Protein AF-A0A1G2YLQ8-F1 (afdb_monomer_lite)

Sequence (285 aa):
MNKITSHEAFKNFVARLTHLISKNPHLIKTTLSNIFTMRLIGNKTHGDLAEIGISEFINQFMYDFKSKHVGKDLYRAKEYEEDITIIDEINKVGFSISLKAYRDGPLQLSTDKKSKMFSFLSNKGDEIIKKSEIETIFSSEEMSEFNNIHVLPLIYDEKNKRCNIMVFDFDMAKNNTTKIVLIEEGSGRMHPIYRFHDKDGDYICEVRYGGAAANALQRGLWTNTKNATKYFTSATGGWIDYSDNLLLVKLFSHALISTQQGHKYALAKLKEDIDLQKTSSNLDR

Secondary structure (DSSP, 8-state):
-PPPPHHHHHHHHHHHHHHHHHH-HHHHHHHHHHHHHGGGT-TTHHHHHHHHHHHHHHHHH-TTEEEEE-TT-TT---SSS-SEEEEETTTTEEEEEEEEEEESSEEE----TT-HHHHHHHTT-SEE--HHHHHHHHTSGGGTHHHH-EEEEEEEETTTTEEEEEEE-HHHHHHHEEEEEEE-SBTTB-S-EEEEEETT--EEEEEEP--TTS-GGGSEEEEETTTSGGGEEETTSS-EE----HHHHHHHHHHTTS-HHHHHHHHHHHHHHHHHHHHHTT---

Foldseek 3Di:
DPQDDLVNVVVVVLVVLLVLCVLQVVLVQVLLLLLVLCVVVPVVRSQLSCLVSVQVSCVLQPVQKHKDQPPPDVPDDDPFQFGMKMARNVSRDIAGAREAEDAAWKDDQGQLQVQLLVVVVVVVPFKDQDLVVLVVSCVDPSNCSLVHYWYWYFHDDVVQQKTFTKTFQSVCLSVFFRMWGWDQDDPPRPFIKIFTAGPVRFGAWIAFGNDPPDDSVRGGIMGGCVRNVVRMDTSNNDIDHHHHDVVSVVVVVVVVVDDPVVVVVVVVVVVVVSVVSCVVSVNPD

Radius of gyration: 20.71 Å; chains: 1; bounding box: 50×48×58 Å

pLDDT: mean 89.17, std 11.5, range [41.47, 98.38]

Structure (mmCIF, N/CA/C/O backbone):
data_AF-A0A1G2YLQ8-F1
#
_entry.id   AF-A0A1G2YLQ8-F1
#
loop_
_atom_site.group_PDB
_atom_site.id
_atom_site.type_symbol
_atom_site.label_atom_id
_atom_site.label_alt_id
_atom_site.label_comp_id
_atom_site.label_asym_id
_atom_site.label_entity_id
_atom_site.label_seq_id
_atom_site.pdbx_PDB_ins_code
_atom_site.Cartn_x
_atom_site.Cartn_y
_atom_site.Cartn_z
_atom_site.occupancy
_atom_site.B_iso_or_equiv
_atom_site.auth_seq_id
_atom_site.auth_comp_id
_atom_site.auth_asym_id
_atom_site.auth_atom_id
_atom_site.pdbx_PDB_model_num
ATOM 1 N N . MET A 1 1 ? -12.477 28.557 -4.195 1.00 52.34 1 MET A N 1
ATOM 2 C CA . MET A 1 1 ? -12.415 27.083 -4.289 1.00 52.34 1 MET A CA 1
ATOM 3 C C . MET A 1 1 ? -11.928 26.567 -2.950 1.00 52.34 1 MET A C 1
ATOM 5 O O . MET A 1 1 ? -10.908 27.062 -2.485 1.00 52.34 1 MET A O 1
ATOM 9 N N . ASN A 1 2 ? -12.665 25.662 -2.303 1.00 58.91 2 ASN A N 1
ATOM 10 C CA . ASN A 1 2 ? -12.181 25.032 -1.075 1.00 58.91 2 ASN A CA 1
ATOM 11 C C . ASN A 1 2 ? -10.957 24.183 -1.424 1.00 58.91 2 ASN A C 1
ATOM 13 O O . ASN A 1 2 ? -10.992 23.410 -2.379 1.00 58.91 2 ASN A O 1
ATOM 17 N N . LYS A 1 3 ? -9.859 24.391 -0.698 1.00 77.44 3 LYS A N 1
ATOM 18 C CA . LYS A 1 3 ? -8.620 23.639 -0.886 1.00 77.44 3 LYS A CA 1
ATOM 19 C C . LYS A 1 3 ? -8.866 22.210 -0.403 1.00 77.44 3 LYS A C 1
ATOM 21 O O . LYS A 1 3 ? -9.222 22.041 0.760 1.00 77.44 3 LYS A O 1
ATOM 26 N N . ILE A 1 4 ? -8.711 21.218 -1.281 1.00 88.06 4 ILE A N 1
ATOM 27 C CA . ILE A 1 4 ? -8.843 19.814 -0.881 1.00 88.06 4 ILE A CA 1
ATOM 28 C C . ILE A 1 4 ? -7.763 19.463 0.148 1.00 88.06 4 ILE A C 1
ATOM 30 O O . ILE A 1 4 ? -6.642 19.984 0.107 1.00 88.06 4 ILE A O 1
ATOM 34 N N . THR A 1 5 ? -8.107 18.591 1.082 1.00 89.56 5 THR A N 1
ATOM 35 C CA . THR A 1 5 ? -7.181 18.061 2.087 1.00 89.56 5 THR A CA 1
ATOM 36 C C . THR A 1 5 ? -6.287 16.963 1.498 1.00 89.56 5 THR A C 1
ATOM 38 O O . THR A 1 5 ? -6.597 16.385 0.455 1.00 89.56 5 THR A O 1
ATOM 41 N N . SER A 1 6 ? -5.179 16.629 2.174 1.00 88.62 6 SER A N 1
ATOM 42 C CA . SER A 1 6 ? -4.329 15.485 1.792 1.00 88.62 6 SER A CA 1
ATOM 43 C C . SER A 1 6 ? -5.102 14.164 1.800 1.00 88.62 6 SER A C 1
ATOM 45 O O . SER A 1 6 ? -4.896 13.326 0.927 1.00 88.62 6 SER A O 1
ATOM 47 N N .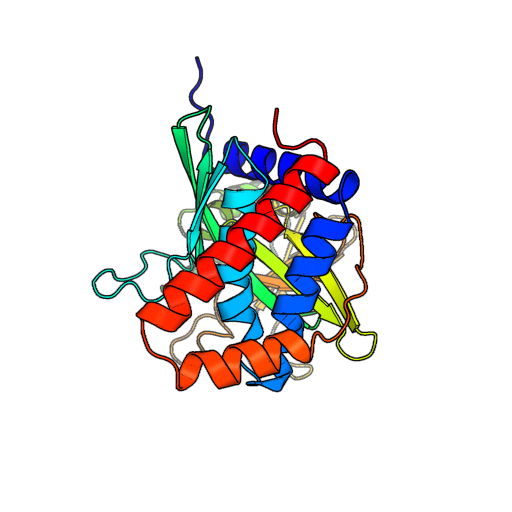 HIS A 1 7 ? -6.041 14.006 2.737 1.00 89.00 7 HIS A N 1
ATOM 48 C CA . HIS A 1 7 ? -6.892 12.823 2.846 1.00 89.00 7 HIS A CA 1
ATOM 49 C C . HIS A 1 7 ? -7.865 12.684 1.674 1.00 89.00 7 HIS A C 1
ATOM 51 O O . HIS A 1 7 ? -8.005 11.604 1.101 1.00 89.00 7 HIS A O 1
ATOM 57 N N . GLU A 1 8 ? -8.506 13.780 1.264 1.00 91.69 8 GLU A N 1
ATOM 58 C CA . GLU A 1 8 ? -9.361 13.792 0.071 1.00 91.69 8 GLU A CA 1
ATOM 59 C C . GLU A 1 8 ? -8.554 13.519 -1.205 1.00 91.69 8 GLU A C 1
ATOM 61 O O . GLU A 1 8 ? -9.002 12.746 -2.056 1.00 91.69 8 GLU A O 1
ATOM 66 N N . ALA A 1 9 ? -7.346 14.086 -1.316 1.00 93.50 9 ALA A N 1
ATOM 67 C CA . ALA A 1 9 ? -6.431 13.818 -2.424 1.00 93.50 9 ALA A CA 1
ATOM 68 C C . ALA A 1 9 ? -6.015 12.337 -2.473 1.00 93.50 9 ALA A C 1
ATOM 70 O O . ALA A 1 9 ? -6.049 11.723 -3.539 1.00 93.50 9 ALA A O 1
ATOM 71 N N . PHE A 1 10 ? -5.711 11.726 -1.323 1.00 93.44 10 PHE A N 1
ATOM 72 C CA . PHE A 1 10 ? -5.406 10.298 -1.234 1.00 93.44 10 PHE A CA 1
ATOM 73 C C . PHE A 1 10 ? -6.591 9.421 -1.661 1.00 93.44 10 PHE A C 1
ATOM 75 O O . PHE A 1 10 ? -6.415 8.486 -2.442 1.00 93.44 10 PHE A O 1
ATOM 82 N N . LYS A 1 11 ? -7.815 9.729 -1.211 1.00 93.56 11 LYS A N 1
ATOM 83 C CA . LYS A 1 11 ? -9.016 8.995 -1.647 1.00 93.56 11 LYS A CA 1
ATOM 84 C C . LYS A 1 11 ? -9.232 9.097 -3.155 1.00 93.56 11 LYS A C 1
ATOM 86 O O . LYS A 1 11 ? -9.563 8.096 -3.791 1.00 93.56 11 LYS A O 1
ATOM 91 N N . ASN A 1 12 ? -9.024 10.283 -3.729 1.00 95.19 12 ASN A N 1
ATOM 92 C CA . ASN A 1 12 ? -9.092 10.482 -5.175 1.00 95.19 12 ASN A CA 1
ATOM 93 C C . ASN A 1 12 ? -8.042 9.625 -5.897 1.00 95.19 12 ASN A C 1
ATOM 95 O O . ASN A 1 12 ? -8.392 8.863 -6.799 1.00 95.19 12 ASN A O 1
ATOM 99 N N . PHE A 1 13 ? -6.791 9.673 -5.434 1.00 96.56 13 PHE A N 1
ATOM 100 C CA . PHE A 1 13 ? -5.702 8.849 -5.948 1.00 96.56 13 PHE A CA 1
ATOM 101 C C . PHE A 1 13 ? -6.048 7.356 -5.930 1.00 96.56 13 PHE A C 1
ATOM 103 O O . PHE A 1 13 ? -5.935 6.696 -6.959 1.00 96.56 13 PHE A O 1
ATOM 110 N N . VAL A 1 14 ? -6.533 6.821 -4.804 1.00 96.50 14 VAL A N 1
ATOM 111 C CA . VAL A 1 14 ? -6.922 5.404 -4.694 1.00 96.50 14 VAL A CA 1
ATOM 112 C C . VAL A 1 14 ? -8.037 5.058 -5.678 1.00 96.50 14 VAL A C 1
ATOM 114 O O . VAL A 1 14 ? -7.967 4.022 -6.340 1.00 96.50 14 VAL A O 1
ATOM 117 N N . ALA A 1 15 ? -9.047 5.918 -5.827 1.00 96.56 15 ALA A N 1
ATOM 118 C CA . ALA A 1 15 ? -10.129 5.698 -6.783 1.00 96.56 15 ALA A CA 1
ATOM 119 C C . ALA A 1 15 ? -9.617 5.670 -8.236 1.00 96.56 15 ALA A C 1
ATOM 121 O O . ALA A 1 15 ? -9.997 4.789 -9.010 1.00 96.56 15 ALA A O 1
ATOM 122 N N . ARG A 1 16 ? -8.716 6.592 -8.601 1.00 96.94 16 ARG A N 1
ATOM 123 C CA . ARG A 1 16 ? -8.085 6.657 -9.930 1.00 96.94 16 ARG A CA 1
ATOM 124 C C . ARG A 1 16 ? -7.171 5.465 -10.193 1.00 96.94 16 ARG A C 1
ATOM 126 O O . ARG A 1 16 ? -7.277 4.858 -11.257 1.00 96.94 16 ARG A O 1
ATOM 133 N N . LEU A 1 17 ? -6.348 5.085 -9.217 1.00 97.69 17 LEU A N 1
ATOM 134 C CA . LEU A 1 17 ? -5.486 3.906 -9.278 1.00 97.69 17 LEU A CA 1
ATOM 135 C C . LEU A 1 17 ? -6.321 2.637 -9.492 1.00 97.69 17 LEU A C 1
ATOM 137 O O . LEU A 1 17 ? -6.050 1.863 -10.406 1.00 97.69 17 LEU A O 1
ATOM 141 N N . THR A 1 18 ? -7.382 2.466 -8.701 1.00 97.62 18 THR A N 1
ATOM 142 C CA . THR A 1 18 ? -8.305 1.326 -8.817 1.00 97.62 18 THR A CA 1
ATOM 143 C C . THR A 1 18 ? -8.965 1.291 -10.193 1.00 97.62 18 THR A C 1
ATOM 145 O O . THR A 1 18 ? -9.050 0.238 -10.828 1.00 97.62 18 THR A O 1
ATOM 148 N N . HIS A 1 19 ? -9.394 2.450 -10.699 1.00 97.25 19 HIS A N 1
ATOM 149 C CA . HIS A 1 19 ? -9.988 2.552 -12.026 1.00 97.25 19 HIS A CA 1
ATOM 150 C C . HIS A 1 19 ? -9.000 2.163 -13.132 1.00 97.25 19 HIS A C 1
ATOM 152 O O . HIS A 1 19 ? -9.335 1.324 -13.971 1.00 97.25 19 HIS A O 1
ATOM 158 N N . LEU A 1 20 ? -7.781 2.713 -13.103 1.00 97.38 20 LEU A N 1
ATOM 159 C CA . LEU A 1 20 ? -6.714 2.399 -14.054 1.00 97.38 20 LEU A CA 1
ATOM 160 C C . LEU A 1 20 ? -6.410 0.898 -14.066 1.00 97.38 20 LEU A C 1
ATOM 162 O O . LEU A 1 20 ? -6.385 0.290 -15.134 1.00 97.38 20 LEU A O 1
ATOM 166 N N . ILE A 1 21 ? -6.244 0.294 -12.887 1.00 97.31 21 ILE A N 1
ATOM 167 C CA . ILE A 1 21 ? -5.984 -1.141 -12.750 1.00 97.31 21 ILE A CA 1
ATOM 168 C C . ILE A 1 21 ? -7.144 -1.962 -13.319 1.00 97.31 21 ILE A C 1
ATOM 170 O O . ILE A 1 21 ? -6.909 -2.911 -14.062 1.00 97.31 21 ILE A O 1
ATOM 174 N N . SER A 1 22 ? -8.392 -1.588 -13.028 1.00 96.62 22 SER A N 1
ATOM 175 C CA . SER A 1 22 ? -9.561 -2.314 -13.542 1.00 96.62 22 SER A CA 1
ATOM 176 C C . SER A 1 22 ? -9.654 -2.282 -15.072 1.00 96.62 22 SER A C 1
ATOM 178 O O . SER A 1 22 ? -10.075 -3.259 -15.688 1.00 96.62 22 SER A O 1
ATOM 180 N N . LYS A 1 23 ? -9.251 -1.165 -15.694 1.00 96.94 23 LYS A N 1
ATOM 181 C CA . LYS A 1 23 ? -9.282 -0.975 -17.149 1.00 96.94 23 LYS A CA 1
ATOM 182 C C . LYS A 1 23 ? -8.103 -1.642 -17.844 1.00 96.94 23 LYS A C 1
ATOM 184 O O . LYS A 1 23 ? -8.282 -2.219 -18.910 1.00 96.94 23 LYS A O 1
ATOM 189 N N . ASN A 1 24 ? -6.926 -1.583 -17.228 1.00 96.88 24 ASN A N 1
ATOM 190 C CA . ASN A 1 24 ? -5.663 -2.044 -17.793 1.00 96.88 24 ASN A CA 1
ATOM 191 C C . ASN A 1 24 ? -4.938 -2.998 -16.821 1.00 96.88 24 ASN A C 1
ATOM 193 O O . ASN A 1 24 ? -3.819 -2.711 -16.386 1.00 96.88 24 ASN A O 1
ATOM 197 N N . PRO A 1 25 ? -5.529 -4.161 -16.479 1.00 95.44 25 PRO A N 1
ATOM 198 C CA . PRO A 1 25 ? -5.000 -5.039 -15.427 1.00 95.44 25 PRO A CA 1
ATOM 199 C C . PRO A 1 25 ? -3.611 -5.603 -15.748 1.00 95.44 25 PRO A C 1
ATOM 201 O O . PRO A 1 25 ? -2.846 -5.942 -14.844 1.00 95.44 25 PRO A O 1
ATOM 204 N N . HIS A 1 26 ? -3.256 -5.683 -17.032 1.00 95.62 26 HIS A N 1
ATOM 205 C CA . HIS A 1 26 ? -1.951 -6.162 -17.476 1.00 95.62 26 HIS A CA 1
ATOM 206 C C . HIS A 1 26 ? -0.794 -5.260 -17.014 1.00 95.62 26 HIS A C 1
ATOM 208 O O . HIS A 1 26 ? 0.271 -5.790 -16.708 1.00 95.62 26 HIS A O 1
ATOM 214 N N . LEU A 1 27 ? -0.996 -3.939 -16.893 1.00 97.12 27 LEU A N 1
ATOM 215 C CA . LEU A 1 27 ? 0.055 -3.004 -16.473 1.00 97.12 27 LEU A CA 1
ATOM 216 C C . LEU A 1 27 ? 0.512 -3.317 -15.046 1.00 97.12 27 LEU A C 1
ATOM 218 O O . LEU A 1 27 ? 1.686 -3.598 -14.801 1.00 97.12 27 LEU A O 1
ATOM 222 N N . ILE A 1 28 ? -0.432 -3.348 -14.097 1.00 96.56 28 ILE A N 1
ATOM 223 C CA . ILE A 1 28 ? -0.093 -3.621 -12.698 1.00 96.56 28 ILE A CA 1
ATOM 224 C C . ILE A 1 28 ? 0.369 -5.066 -12.507 1.00 96.56 28 ILE A C 1
ATOM 226 O O . ILE A 1 28 ? 1.278 -5.315 -11.720 1.00 96.56 28 ILE A O 1
ATOM 230 N N . LYS A 1 29 ? -0.193 -6.023 -13.259 1.00 96.50 29 LYS A N 1
ATOM 231 C CA . LYS A 1 29 ? 0.236 -7.424 -13.208 1.00 96.50 29 LYS A CA 1
ATOM 232 C C . LYS A 1 29 ? 1.692 -7.581 -13.642 1.00 96.50 29 LYS A C 1
ATOM 234 O O . LYS A 1 29 ? 2.436 -8.301 -12.975 1.00 96.50 29 LYS A O 1
ATOM 239 N N . THR A 1 30 ? 2.112 -6.903 -14.710 1.00 96.62 30 THR A N 1
ATOM 240 C CA . THR A 1 30 ? 3.512 -6.886 -15.160 1.00 96.62 30 THR A CA 1
ATOM 241 C C . THR A 1 30 ? 4.413 -6.266 -14.095 1.00 96.62 30 THR A C 1
ATOM 243 O O . THR A 1 30 ? 5.411 -6.876 -13.708 1.00 96.62 30 THR A O 1
ATOM 246 N N . THR A 1 31 ? 4.034 -5.107 -13.549 1.00 96.75 31 THR A N 1
ATOM 247 C CA . THR A 1 31 ? 4.804 -4.427 -12.497 1.00 96.75 31 THR A CA 1
ATOM 248 C C . THR A 1 31 ? 4.957 -5.287 -11.243 1.00 96.75 31 THR A C 1
ATOM 250 O O . THR A 1 31 ? 6.078 -5.495 -10.779 1.00 96.75 31 THR A O 1
ATOM 253 N N . LEU A 1 32 ? 3.867 -5.851 -10.718 1.00 95.31 32 LEU A N 1
ATOM 254 C CA . LEU A 1 32 ? 3.905 -6.700 -9.524 1.00 95.31 32 LEU A CA 1
ATOM 255 C C . LEU A 1 32 ? 4.661 -8.010 -9.782 1.00 95.31 32 LEU A C 1
ATOM 257 O O . LEU A 1 32 ? 5.446 -8.427 -8.934 1.00 95.31 32 LEU A O 1
ATOM 261 N N . SER A 1 33 ? 4.515 -8.620 -10.962 1.00 95.50 33 SER A N 1
ATOM 262 C CA . SER A 1 33 ? 5.316 -9.790 -11.360 1.00 95.50 33 SER A CA 1
ATOM 263 C C . SER A 1 33 ? 6.808 -9.491 -11.323 1.00 95.50 33 SER A C 1
ATOM 265 O O . SER A 1 33 ? 7.582 -10.255 -10.743 1.00 95.50 33 SER A O 1
ATOM 267 N N . ASN A 1 34 ? 7.215 -8.343 -11.859 1.00 95.38 34 ASN A N 1
ATOM 268 C CA . ASN A 1 34 ? 8.604 -7.906 -11.820 1.00 95.38 34 ASN A CA 1
ATOM 269 C C . ASN A 1 34 ? 9.079 -7.650 -10.382 1.00 95.38 34 ASN A C 1
ATOM 271 O O . ASN A 1 34 ? 10.135 -8.155 -10.016 1.00 95.38 34 ASN A O 1
ATOM 275 N N . ILE A 1 35 ? 8.293 -6.961 -9.544 1.00 93.88 35 ILE A N 1
ATOM 276 C CA . ILE A 1 35 ? 8.617 -6.731 -8.123 1.00 93.88 35 ILE A CA 1
ATOM 277 C C . ILE A 1 35 ? 8.811 -8.062 -7.382 1.00 93.88 35 ILE A C 1
ATOM 279 O O . ILE A 1 35 ? 9.839 -8.272 -6.737 1.00 93.88 35 ILE A O 1
ATOM 283 N N . PHE A 1 36 ? 7.863 -8.996 -7.499 1.00 91.88 36 PHE A N 1
ATOM 284 C CA . PHE A 1 36 ? 7.933 -10.269 -6.780 1.00 91.88 36 PHE A CA 1
ATOM 285 C C . PHE A 1 36 ? 9.012 -11.207 -7.314 1.00 91.88 36 PHE A C 1
ATOM 287 O O . PHE A 1 36 ? 9.579 -11.961 -6.527 1.00 91.88 36 PHE A O 1
ATOM 294 N N . THR A 1 37 ? 9.372 -11.120 -8.597 1.00 92.25 37 THR A N 1
ATOM 295 C CA . THR A 1 37 ? 10.515 -11.852 -9.169 1.00 92.25 37 THR A CA 1
ATOM 296 C C . THR A 1 37 ? 11.814 -11.534 -8.431 1.00 92.25 37 THR A C 1
ATOM 298 O O . THR A 1 37 ? 12.675 -12.398 -8.268 1.00 92.25 37 THR A O 1
ATOM 301 N N . MET A 1 38 ? 11.974 -10.303 -7.947 1.00 89.56 38 MET A N 1
ATOM 302 C CA . MET A 1 38 ? 13.227 -9.845 -7.342 1.00 89.56 38 MET A CA 1
ATOM 303 C C . MET A 1 38 ? 13.540 -10.517 -6.004 1.00 89.56 38 MET A C 1
ATOM 305 O O . MET A 1 38 ? 14.697 -10.545 -5.584 1.00 89.56 38 MET A O 1
ATOM 309 N N . ARG A 1 39 ? 12.568 -11.216 -5.406 1.00 84.38 39 ARG A N 1
ATOM 310 C CA . ARG A 1 39 ? 12.821 -12.143 -4.294 1.00 84.38 39 ARG A CA 1
ATOM 311 C C . ARG A 1 39 ? 13.870 -13.211 -4.631 1.00 84.38 39 ARG A C 1
ATOM 313 O O . ARG A 1 39 ? 14.559 -13.679 -3.734 1.00 84.38 39 ARG A O 1
ATOM 320 N N . LEU A 1 40 ? 13.995 -13.587 -5.910 1.00 87.50 40 LEU A N 1
ATOM 321 C CA . LEU A 1 40 ? 14.999 -14.542 -6.392 1.00 87.50 40 LEU A CA 1
ATOM 322 C C . LEU A 1 40 ? 16.426 -13.979 -6.295 1.00 87.50 40 LEU A C 1
ATOM 324 O O . LEU A 1 40 ? 17.383 -14.745 -6.321 1.00 87.50 40 LEU A O 1
ATOM 328 N N . ILE A 1 41 ? 16.562 -12.656 -6.175 1.00 84.00 41 ILE A N 1
ATOM 329 C CA . ILE A 1 41 ? 17.831 -11.953 -5.972 1.00 84.00 41 ILE A CA 1
ATOM 330 C C . ILE A 1 41 ? 18.096 -11.744 -4.473 1.00 84.00 41 ILE A C 1
ATOM 332 O O . ILE A 1 41 ? 19.236 -11.855 -4.030 1.00 84.00 41 ILE A O 1
ATOM 336 N N . GLY A 1 42 ? 17.060 -11.491 -3.662 1.00 80.19 42 GLY A N 1
ATOM 337 C CA . GLY A 1 42 ? 17.216 -11.408 -2.208 1.00 80.19 42 GLY A CA 1
ATOM 338 C C . GLY A 1 42 ? 15.909 -11.320 -1.419 1.00 80.19 42 GLY A C 1
ATOM 339 O O . GLY A 1 42 ? 14.943 -10.691 -1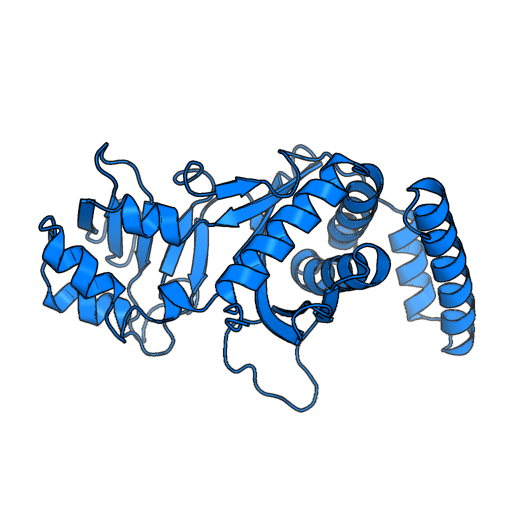.844 1.00 80.19 42 GLY A O 1
ATOM 340 N N . ASN A 1 43 ? 15.900 -11.889 -0.209 1.00 61.97 43 ASN A N 1
ATOM 341 C CA . ASN A 1 43 ? 14.685 -12.077 0.600 1.00 61.97 43 ASN A CA 1
ATOM 342 C C . ASN A 1 43 ? 14.003 -10.781 1.082 1.00 61.97 43 ASN A C 1
ATOM 344 O O . ASN A 1 43 ? 12.794 -10.781 1.291 1.00 61.97 43 ASN A O 1
ATOM 348 N N . LYS A 1 44 ? 14.745 -9.679 1.264 1.00 67.62 44 LYS A N 1
ATOM 349 C CA . LYS A 1 44 ? 14.205 -8.395 1.766 1.00 67.62 44 LYS A CA 1
ATOM 350 C C . LYS A 1 44 ? 13.862 -7.384 0.665 1.00 67.62 44 LYS A C 1
ATOM 352 O O . LYS A 1 44 ? 13.476 -6.269 0.968 1.00 67.62 44 LYS A O 1
ATOM 357 N N . THR A 1 45 ? 14.002 -7.765 -0.601 1.00 69.69 45 THR A N 1
ATOM 358 C CA . THR A 1 45 ? 14.033 -6.804 -1.715 1.00 69.69 45 THR A CA 1
ATOM 359 C C . THR A 1 45 ? 12.657 -6.358 -2.203 1.00 69.69 45 THR A C 1
ATOM 361 O O . THR A 1 45 ? 12.541 -5.280 -2.765 1.00 69.69 45 THR A O 1
ATOM 364 N N . HIS A 1 46 ? 11.597 -7.142 -1.999 1.00 79.69 46 HIS A N 1
ATOM 365 C CA . HIS A 1 46 ? 10.288 -6.846 -2.595 1.00 79.69 46 HIS A CA 1
ATOM 366 C C . HIS A 1 46 ? 9.583 -5.634 -1.966 1.00 79.69 46 HIS A C 1
ATOM 368 O O . HIS A 1 46 ? 8.806 -4.997 -2.662 1.00 79.69 46 HIS A O 1
ATOM 374 N N . GLY A 1 47 ? 9.854 -5.300 -0.697 1.00 85.88 47 GLY A N 1
ATOM 375 C CA . GLY A 1 47 ? 9.374 -4.055 -0.079 1.00 85.88 47 GLY A CA 1
ATOM 376 C C . GLY A 1 47 ? 10.021 -2.837 -0.734 1.00 85.88 47 GLY A C 1
ATOM 377 O O . GLY A 1 47 ? 9.337 -2.085 -1.420 1.00 85.88 47 GLY A O 1
ATOM 378 N N . ASP A 1 48 ? 11.352 -2.746 -0.649 1.00 86.69 48 ASP A N 1
ATOM 379 C CA . ASP A 1 48 ? 12.140 -1.660 -1.253 1.00 86.69 48 ASP A CA 1
ATOM 380 C C . ASP A 1 48 ? 11.857 -1.505 -2.764 1.00 86.69 48 ASP A C 1
ATOM 382 O O . ASP A 1 48 ? 11.766 -0.404 -3.306 1.00 86.69 48 ASP A O 1
ATOM 386 N N . LEU A 1 49 ? 11.692 -2.620 -3.482 1.00 91.06 49 LEU A N 1
ATOM 387 C CA . LEU A 1 49 ? 11.401 -2.601 -4.916 1.00 91.06 49 LEU A CA 1
ATOM 388 C C . LEU A 1 49 ? 9.938 -2.301 -5.227 1.00 91.06 49 LEU A C 1
ATOM 390 O O . LEU A 1 49 ? 9.667 -1.773 -6.304 1.00 91.06 49 LEU A O 1
ATOM 394 N N . ALA A 1 50 ? 9.002 -2.599 -4.323 1.00 92.25 50 ALA A N 1
ATOM 395 C CA . ALA A 1 50 ? 7.632 -2.128 -4.463 1.00 92.25 50 ALA A CA 1
ATOM 396 C C . ALA A 1 50 ? 7.570 -0.606 -4.331 1.00 92.25 50 ALA A C 1
ATOM 398 O O . ALA A 1 50 ? 6.867 0.024 -5.111 1.00 92.25 50 ALA A O 1
ATOM 399 N N . GLU A 1 51 ? 8.350 -0.004 -3.433 1.00 92.00 51 GLU A N 1
ATOM 400 C CA . GLU A 1 51 ? 8.442 1.456 -3.314 1.00 92.00 51 GLU A CA 1
ATOM 401 C C . GLU A 1 51 ? 8.910 2.094 -4.630 1.00 92.00 51 GLU A C 1
ATOM 403 O O . GLU A 1 51 ? 8.253 2.991 -5.158 1.00 92.00 51 GLU A O 1
ATOM 408 N N . ILE A 1 52 ? 9.988 1.571 -5.223 1.00 93.12 52 ILE A N 1
ATOM 409 C CA . ILE A 1 52 ? 10.508 2.050 -6.513 1.00 93.12 52 ILE A CA 1
ATOM 410 C C . ILE A 1 52 ? 9.507 1.785 -7.649 1.00 93.12 52 ILE A C 1
ATOM 412 O O . ILE A 1 52 ? 9.180 2.687 -8.421 1.00 93.12 52 ILE A O 1
ATOM 416 N N . GLY A 1 53 ? 9.024 0.547 -7.764 1.00 95.38 53 GLY A N 1
ATOM 417 C CA . GLY A 1 53 ? 8.189 0.101 -8.877 1.00 95.38 53 GLY A CA 1
ATOM 418 C C . GLY A 1 53 ? 6.799 0.731 -8.887 1.00 95.38 53 GLY A C 1
ATOM 419 O O . GLY A 1 53 ? 6.304 1.073 -9.957 1.00 95.38 53 GLY A O 1
ATOM 420 N N . ILE A 1 54 ? 6.177 0.928 -7.720 1.00 96.62 54 ILE A N 1
ATOM 421 C CA . ILE A 1 54 ? 4.876 1.601 -7.613 1.00 96.62 54 ILE A CA 1
ATOM 422 C C . ILE A 1 54 ? 5.022 3.106 -7.849 1.00 96.62 54 ILE A C 1
ATOM 424 O O . ILE A 1 54 ? 4.199 3.668 -8.569 1.00 96.62 54 ILE A O 1
ATOM 428 N N . SER A 1 55 ? 6.075 3.759 -7.339 1.00 96.31 55 SER A N 1
ATOM 429 C CA . SER A 1 55 ? 6.342 5.161 -7.690 1.00 96.31 55 SER A CA 1
ATOM 430 C C . SER A 1 55 ? 6.502 5.355 -9.196 1.00 96.31 55 SER A C 1
ATOM 432 O O . SER A 1 55 ? 5.909 6.271 -9.764 1.00 96.31 55 SER A O 1
ATOM 434 N N . GLU A 1 56 ? 7.257 4.477 -9.856 1.00 97.44 56 GLU A N 1
ATOM 435 C CA . GLU A 1 56 ? 7.430 4.559 -11.304 1.00 97.44 56 GLU A CA 1
ATOM 436 C C . GLU A 1 56 ? 6.138 4.225 -12.059 1.00 97.44 56 GLU A C 1
ATOM 438 O O . GLU A 1 56 ? 5.798 4.920 -13.010 1.00 97.44 56 GLU A O 1
ATOM 443 N N . PHE A 1 57 ? 5.361 3.235 -11.607 1.00 97.94 57 PHE A N 1
ATOM 444 C CA . PHE A 1 57 ? 4.042 2.935 -12.174 1.00 97.94 57 PHE A CA 1
ATOM 445 C C . PHE A 1 57 ? 3.133 4.170 -12.176 1.00 97.94 57 PHE A C 1
ATOM 447 O O . PHE A 1 57 ? 2.506 4.468 -13.191 1.00 97.94 57 PHE A O 1
ATOM 454 N N . ILE A 1 58 ? 3.093 4.911 -11.064 1.00 97.81 58 ILE A N 1
ATOM 455 C CA . ILE A 1 58 ? 2.313 6.150 -10.957 1.00 97.81 58 ILE A CA 1
ATOM 456 C C . ILE A 1 58 ? 2.818 7.173 -11.980 1.00 97.81 58 ILE A C 1
ATOM 458 O O . ILE A 1 58 ? 2.030 7.651 -12.788 1.00 97.81 58 ILE A O 1
ATOM 462 N N . ASN A 1 59 ? 4.128 7.441 -12.012 1.00 97.12 59 ASN A N 1
ATOM 463 C CA . ASN A 1 59 ? 4.719 8.418 -12.934 1.00 97.12 59 ASN A CA 1
ATOM 464 C C . ASN A 1 59 ? 4.485 8.087 -14.413 1.00 97.12 59 ASN A C 1
ATOM 466 O O . ASN A 1 59 ? 4.406 8.991 -15.241 1.00 97.12 59 ASN A O 1
ATOM 470 N N . GLN A 1 60 ? 4.428 6.801 -14.759 1.00 96.81 60 GLN A N 1
ATOM 471 C CA . GLN A 1 60 ? 4.261 6.375 -16.143 1.00 96.81 60 GLN A CA 1
ATOM 472 C C . GLN A 1 6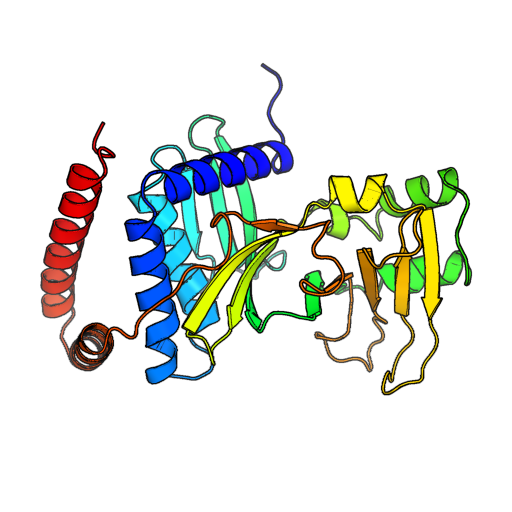0 ? 2.793 6.319 -16.570 1.00 96.81 60 GLN A C 1
ATOM 474 O O . GLN A 1 60 ? 2.495 6.656 -17.714 1.00 96.81 60 GLN A O 1
ATOM 479 N N . PHE A 1 61 ? 1.884 5.897 -15.689 1.00 97.44 61 PHE A N 1
ATOM 480 C CA . PHE A 1 61 ? 0.520 5.531 -16.086 1.00 97.44 61 PHE A CA 1
ATOM 481 C C . PHE A 1 61 ? -0.589 6.397 -15.470 1.00 97.44 61 PHE A C 1
ATOM 483 O O . PHE A 1 61 ? -1.751 6.225 -15.835 1.00 97.44 61 PHE A O 1
ATOM 490 N N . MET A 1 62 ? -0.267 7.328 -14.566 1.00 96.50 62 MET A N 1
ATOM 491 C CA . MET A 1 62 ? -1.231 8.241 -13.936 1.00 96.50 62 MET A CA 1
ATOM 492 C C . MET A 1 62 ? -0.826 9.701 -14.179 1.00 96.50 62 MET A C 1
ATOM 494 O O . MET A 1 62 ? -0.156 10.309 -13.355 1.00 96.50 62 MET A O 1
ATOM 498 N N . TYR A 1 63 ? -1.231 10.263 -15.322 1.00 92.44 63 TYR A N 1
ATOM 499 C CA . TYR A 1 63 ? -0.781 11.579 -15.811 1.00 92.44 63 TYR A CA 1
ATOM 500 C C . TYR A 1 63 ? -1.081 12.768 -14.879 1.00 92.44 63 TYR A C 1
ATOM 502 O O . TYR A 1 63 ? -0.469 13.823 -15.012 1.00 92.44 63 TYR A O 1
ATOM 510 N N . ASP A 1 64 ? -2.060 12.629 -13.986 1.00 94.75 64 ASP A N 1
ATOM 511 C CA . ASP A 1 64 ? -2.493 13.639 -13.021 1.00 94.75 64 ASP A CA 1
ATOM 512 C C . ASP A 1 64 ? -1.783 13.520 -11.663 1.00 94.75 64 ASP A C 1
ATOM 514 O O . ASP A 1 64 ? -2.026 14.330 -10.764 1.00 94.75 64 ASP A O 1
ATOM 518 N N . PHE A 1 65 ? -0.873 12.552 -11.518 1.00 97.06 65 PHE A N 1
ATOM 519 C CA . PHE A 1 65 ? -0.107 12.325 -10.302 1.00 97.06 65 PHE A CA 1
ATOM 520 C C . PHE A 1 65 ? 1.385 12.186 -10.580 1.00 97.06 65 PHE A C 1
ATOM 522 O O . PHE A 1 65 ? 1.829 11.502 -11.496 1.00 97.06 65 PHE A O 1
ATOM 529 N N . LYS A 1 66 ? 2.184 12.751 -9.679 1.00 96.75 66 LYS A N 1
ATOM 530 C CA . LYS A 1 66 ? 3.633 12.566 -9.666 1.00 96.75 66 LYS A CA 1
ATOM 531 C C . LYS A 1 66 ? 4.058 11.895 -8.379 1.00 96.75 66 LYS A C 1
ATOM 533 O O . LYS A 1 66 ? 3.719 12.381 -7.305 1.00 96.75 66 LYS A O 1
ATOM 538 N N . SER A 1 67 ? 4.837 10.824 -8.472 1.00 95.62 67 SER A N 1
ATOM 539 C CA . SER A 1 67 ? 5.356 10.094 -7.321 1.00 95.62 67 SER A CA 1
ATOM 540 C C . SER A 1 67 ? 6.878 10.150 -7.220 1.00 95.62 67 SER A C 1
ATOM 542 O O . SER A 1 67 ? 7.604 10.137 -8.216 1.00 95.62 67 SER A O 1
ATOM 544 N N . LYS A 1 68 ? 7.373 10.181 -5.983 1.00 92.69 68 LYS A N 1
ATOM 545 C CA . LYS A 1 68 ? 8.788 10.017 -5.654 1.00 92.69 68 LYS A CA 1
ATOM 546 C C . LYS A 1 68 ? 8.927 8.969 -4.550 1.00 92.69 68 LYS A C 1
ATOM 548 O O . LYS A 1 68 ? 8.344 9.136 -3.478 1.00 92.69 68 LYS A O 1
ATOM 553 N N . HIS A 1 69 ? 9.760 7.959 -4.786 1.00 90.19 69 HIS A N 1
ATOM 554 C CA . HIS A 1 69 ? 10.285 7.089 -3.734 1.00 90.19 69 HIS A CA 1
ATOM 555 C C . HIS A 1 69 ? 11.232 7.895 -2.832 1.00 90.19 69 HIS A C 1
ATOM 557 O O . HIS A 1 69 ? 12.166 8.540 -3.317 1.00 90.19 69 HIS A O 1
ATOM 563 N N . VAL A 1 70 ? 10.957 7.903 -1.528 1.00 81.31 70 VAL A N 1
ATOM 564 C CA . VAL A 1 70 ? 11.677 8.730 -0.546 1.00 81.31 70 VAL A CA 1
ATOM 565 C C . VAL A 1 70 ? 12.974 8.055 -0.097 1.00 81.31 70 VAL A C 1
ATOM 567 O O . VAL A 1 70 ? 13.985 8.734 0.076 1.00 81.31 70 VAL A O 1
ATOM 570 N N . GLY A 1 71 ? 12.970 6.725 0.041 1.00 67.81 71 GLY A N 1
ATOM 571 C CA . GLY A 1 71 ? 14.137 5.922 0.409 1.00 67.81 71 GLY A CA 1
ATOM 572 C C . GLY A 1 71 ? 14.914 6.447 1.622 1.00 67.81 71 GLY A C 1
ATOM 573 O O . GLY A 1 71 ? 14.412 7.198 2.460 1.00 67.81 71 GLY A O 1
ATOM 574 N N . LYS A 1 72 ? 16.187 6.050 1.720 1.00 60.97 72 LYS A N 1
ATOM 575 C CA . LYS A 1 72 ? 17.184 6.776 2.516 1.00 60.97 72 LYS A CA 1
ATOM 576 C C . LYS A 1 72 ? 17.764 7.876 1.628 1.00 60.97 72 LYS A C 1
ATOM 578 O O . LYS A 1 72 ? 18.850 7.700 1.080 1.00 60.97 72 LYS A O 1
ATOM 583 N N . ASP A 1 73 ? 17.025 8.965 1.416 1.00 54.03 73 ASP A N 1
ATOM 584 C CA . ASP A 1 73 ? 17.583 10.159 0.768 1.00 54.03 73 ASP A CA 1
ATOM 585 C C . ASP A 1 73 ? 18.918 10.504 1.471 1.00 54.03 73 ASP A C 1
ATOM 587 O O . ASP A 1 73 ? 18.969 10.596 2.698 1.00 54.03 73 ASP A O 1
ATOM 591 N N . LEU A 1 74 ? 20.001 10.684 0.700 1.00 44.72 74 LEU A N 1
ATOM 592 C CA . LEU A 1 74 ? 21.384 10.896 1.180 1.00 44.72 74 LEU A CA 1
ATOM 593 C C . LEU A 1 74 ? 21.540 12.015 2.236 1.00 44.72 74 LEU A C 1
ATOM 595 O O . LEU A 1 74 ? 22.579 12.085 2.889 1.00 44.72 74 LEU A O 1
ATOM 599 N N . TYR A 1 75 ? 20.534 12.883 2.407 1.00 41.47 75 TYR A N 1
ATOM 600 C CA . TYR A 1 75 ? 20.617 14.100 3.217 1.00 41.47 75 TYR A CA 1
ATOM 601 C C . TYR A 1 75 ? 19.350 14.454 4.022 1.00 41.47 75 TYR A C 1
ATOM 603 O O . TYR A 1 75 ? 19.327 15.521 4.635 1.00 41.47 75 TYR A O 1
ATOM 611 N N . ARG A 1 76 ? 18.294 13.618 4.057 1.00 45.03 76 ARG A N 1
ATOM 612 C CA . ARG A 1 76 ? 17.054 13.945 4.796 1.00 45.03 76 ARG A CA 1
ATOM 613 C C . ARG A 1 76 ? 16.636 12.827 5.750 1.00 45.03 76 ARG A C 1
ATOM 615 O O . ARG A 1 76 ? 16.425 11.691 5.341 1.00 45.03 76 ARG A O 1
ATOM 622 N N . ALA A 1 77 ? 16.486 13.165 7.030 1.00 52.78 77 ALA A N 1
ATOM 623 C CA . ALA A 1 77 ? 15.829 12.295 8.000 1.00 52.78 77 ALA A CA 1
ATOM 624 C C . ALA A 1 77 ? 14.319 12.254 7.702 1.00 52.78 77 ALA A C 1
ATOM 626 O O . ALA A 1 77 ? 13.713 13.314 7.539 1.00 52.78 77 ALA A O 1
ATOM 627 N N . LYS A 1 78 ? 13.724 11.054 7.618 1.00 58.50 78 LYS A N 1
ATOM 628 C CA . LYS A 1 78 ? 12.267 10.887 7.468 1.00 58.50 78 LYS A CA 1
ATOM 629 C C . LYS A 1 78 ? 11.548 11.562 8.643 1.00 58.50 78 LYS A C 1
ATOM 631 O O . LYS A 1 78 ? 11.950 11.369 9.796 1.00 58.50 78 LYS A O 1
ATOM 636 N N . GLU A 1 79 ? 10.497 12.330 8.364 1.00 54.97 79 GLU A N 1
ATOM 637 C CA . GLU A 1 79 ? 9.679 12.949 9.419 1.00 54.97 79 GLU A CA 1
ATOM 638 C C . GLU A 1 79 ? 8.680 11.920 9.986 1.00 54.97 79 GLU A C 1
ATOM 640 O O . GLU A 1 79 ? 8.497 11.842 11.206 1.00 54.97 79 GLU A O 1
ATOM 645 N N . TYR A 1 80 ? 8.151 11.029 9.137 1.00 64.38 80 TYR A N 1
ATOM 646 C CA . TYR A 1 80 ? 7.240 9.932 9.486 1.00 64.38 80 TYR A CA 1
ATOM 647 C C . TYR A 1 80 ? 7.722 8.584 8.890 1.00 64.38 80 TYR A C 1
ATOM 649 O O . TYR A 1 80 ? 8.923 8.366 8.717 1.00 64.38 80 TYR A O 1
ATOM 657 N N . GLU A 1 81 ? 6.817 7.618 8.686 1.00 68.25 81 GLU A N 1
ATOM 658 C CA . GLU A 1 81 ? 7.080 6.351 7.974 1.00 68.25 81 GLU A CA 1
ATOM 659 C C . GLU A 1 81 ? 6.741 6.453 6.477 1.00 68.25 81 GLU A C 1
ATOM 661 O O . GLU A 1 81 ? 6.180 5.530 5.894 1.00 68.25 81 GLU A O 1
ATOM 666 N N . GLU A 1 82 ? 7.009 7.592 5.841 1.00 77.88 82 GLU A N 1
ATOM 667 C CA . GLU A 1 82 ? 6.763 7.754 4.411 1.00 77.88 82 GLU A CA 1
ATOM 668 C C . GLU A 1 82 ? 7.753 6.937 3.573 1.00 77.88 82 GLU A C 1
ATOM 670 O O . GLU A 1 82 ? 8.972 7.039 3.738 1.00 77.88 82 GLU A O 1
ATOM 675 N N . ASP A 1 83 ? 7.228 6.138 2.649 1.00 85.88 83 ASP A N 1
ATOM 676 C CA . ASP A 1 83 ? 8.025 5.332 1.719 1.00 85.88 83 ASP A CA 1
ATOM 677 C C . ASP A 1 83 ? 7.977 5.951 0.318 1.00 85.88 83 ASP A C 1
ATOM 679 O O . ASP A 1 83 ? 9.001 6.095 -0.358 1.00 85.88 83 ASP A O 1
ATOM 683 N N . ILE A 1 84 ? 6.803 6.465 -0.063 1.00 90.88 84 ILE A N 1
ATOM 684 C CA . ILE A 1 84 ? 6.615 7.268 -1.270 1.00 90.88 84 ILE A CA 1
ATOM 685 C C . ILE A 1 84 ? 5.856 8.561 -0.956 1.00 90.88 84 ILE A C 1
ATOM 687 O O . ILE A 1 84 ? 5.042 8.640 -0.034 1.00 90.88 84 ILE A O 1
ATOM 691 N N . THR A 1 85 ? 6.096 9.580 -1.770 1.00 92.25 85 THR A N 1
ATOM 692 C CA . THR A 1 85 ? 5.308 10.819 -1.800 1.00 92.25 85 THR A CA 1
ATOM 693 C C . THR A 1 85 ? 4.598 10.926 -3.132 1.00 92.25 85 THR A C 1
ATOM 695 O O . THR A 1 85 ? 5.131 10.479 -4.150 1.00 92.25 85 THR A O 1
ATOM 698 N N . ILE A 1 86 ? 3.397 11.494 -3.122 1.00 94.38 86 ILE A N 1
ATOM 699 C CA . ILE A 1 86 ? 2.600 11.750 -4.318 1.00 94.38 86 ILE A CA 1
ATOM 700 C C . ILE A 1 86 ? 2.138 13.203 -4.305 1.00 94.38 86 ILE A C 1
ATOM 702 O O . ILE A 1 86 ? 1.779 13.744 -3.260 1.00 94.38 86 ILE A O 1
ATOM 706 N N . ILE A 1 87 ? 2.156 13.830 -5.474 1.00 95.75 87 ILE A N 1
ATOM 707 C CA . ILE A 1 87 ? 1.584 15.145 -5.729 1.00 95.75 87 ILE A CA 1
ATOM 708 C C . ILE A 1 87 ? 0.438 14.951 -6.717 1.00 95.75 87 ILE A C 1
ATOM 710 O O . ILE A 1 87 ? 0.668 14.481 -7.828 1.00 95.75 87 ILE A O 1
ATOM 714 N N . ASP A 1 88 ? -0.772 15.329 -6.311 1.00 95.00 88 ASP A N 1
ATOM 715 C CA . ASP A 1 88 ? -1.887 15.570 -7.228 1.00 95.00 88 ASP A CA 1
ATOM 716 C C . ASP A 1 88 ? -1.564 16.838 -8.029 1.00 95.00 88 ASP A C 1
ATOM 718 O O . ASP A 1 88 ? -1.508 17.948 -7.484 1.00 95.00 88 ASP A O 1
ATOM 722 N N . GLU A 1 89 ? -1.285 16.678 -9.321 1.00 93.94 89 GLU A N 1
ATOM 723 C CA . GLU A 1 89 ? -0.836 17.772 -10.176 1.00 93.94 89 GLU A CA 1
ATOM 724 C C . GLU A 1 89 ? -1.971 18.713 -10.585 1.00 93.94 89 GLU A C 1
ATOM 726 O O . GLU A 1 89 ? -1.691 19.849 -10.977 1.00 93.94 89 GLU A O 1
ATOM 731 N N . ILE A 1 90 ? -3.230 18.298 -10.449 1.00 92.81 90 ILE A N 1
ATOM 732 C CA . ILE A 1 90 ? -4.400 19.132 -10.738 1.00 92.81 90 ILE A CA 1
ATOM 733 C C . ILE A 1 90 ? -4.652 20.074 -9.561 1.00 92.81 90 ILE A C 1
ATOM 735 O O . ILE A 1 90 ? -4.740 21.290 -9.733 1.00 92.81 90 ILE A O 1
ATOM 739 N N . ASN A 1 91 ? -4.714 19.521 -8.350 1.00 93.19 91 ASN A N 1
ATOM 740 C CA . ASN A 1 91 ? -5.062 20.265 -7.141 1.00 93.19 91 ASN A CA 1
ATOM 741 C C . ASN A 1 91 ? -3.845 20.854 -6.412 1.00 93.19 91 ASN A C 1
ATOM 743 O O . ASN A 1 91 ? -4.007 21.659 -5.493 1.00 93.19 91 ASN A O 1
ATOM 747 N N . LYS A 1 92 ? -2.627 20.474 -6.823 1.00 94.19 92 LYS A N 1
ATOM 748 C CA . LYS A 1 92 ? -1.346 20.884 -6.219 1.00 94.19 92 LYS A CA 1
ATOM 749 C C . LYS A 1 92 ? -1.256 20.527 -4.733 1.00 94.19 92 LYS A C 1
ATOM 751 O O . LYS A 1 92 ? -0.735 21.296 -3.922 1.00 94.19 92 LYS A O 1
ATOM 756 N N . VAL A 1 93 ? -1.765 19.348 -4.381 1.00 93.19 93 VAL A N 1
ATOM 757 C CA . VAL A 1 93 ? -1.766 18.819 -3.012 1.00 93.19 93 VAL A CA 1
ATOM 758 C C . VAL A 1 93 ? -0.863 17.595 -2.943 1.00 93.19 93 VAL A C 1
ATOM 760 O O . VAL A 1 93 ? -0.992 16.667 -3.736 1.00 93.19 93 VAL A O 1
ATOM 763 N N . GLY A 1 94 ? 0.079 17.625 -2.001 1.00 90.81 94 GLY A N 1
ATOM 764 C CA . GLY A 1 94 ? 0.982 16.516 -1.719 1.00 90.81 94 GLY A CA 1
ATOM 765 C C . GLY A 1 94 ? 0.484 15.665 -0.557 1.00 90.81 94 GLY A C 1
ATOM 766 O O . GLY A 1 94 ? -0.083 16.190 0.403 1.00 90.81 94 GLY A O 1
ATOM 767 N N . PHE A 1 95 ? 0.729 14.363 -0.631 1.00 90.56 95 PHE A N 1
ATOM 768 C CA . PHE A 1 95 ? 0.489 13.425 0.459 1.00 90.56 95 PHE A CA 1
ATOM 769 C C . PHE A 1 95 ? 1.537 12.306 0.450 1.00 90.56 95 PHE A C 1
ATOM 771 O O . PHE A 1 95 ? 2.169 12.017 -0.570 1.00 90.56 95 PHE A O 1
ATOM 778 N N . SER A 1 96 ? 1.737 11.692 1.612 1.00 89.56 96 SER A N 1
ATOM 779 C CA . SER A 1 96 ? 2.708 10.615 1.811 1.00 89.56 96 SER A CA 1
ATOM 780 C C . SER A 1 96 ? 1.998 9.281 1.975 1.00 89.56 96 SER A C 1
ATOM 782 O O . SER A 1 96 ? 0.935 9.222 2.591 1.00 89.56 96 SER A O 1
ATOM 784 N N . ILE A 1 97 ? 2.603 8.214 1.458 1.00 90.00 97 ILE A N 1
ATOM 785 C CA . ILE A 1 97 ? 2.125 6.841 1.621 1.00 90.00 97 ILE A CA 1
ATOM 786 C C . ILE A 1 97 ? 3.232 6.003 2.264 1.00 90.00 97 ILE A C 1
ATOM 788 O O . ILE A 1 97 ? 4.382 6.037 1.817 1.00 90.00 97 ILE A O 1
ATOM 792 N N . SER A 1 98 ? 2.868 5.214 3.277 1.00 88.25 98 SER A N 1
ATOM 793 C CA . SER A 1 98 ? 3.671 4.067 3.705 1.00 88.25 98 SER A CA 1
ATOM 794 C C . SER A 1 98 ? 3.252 2.833 2.913 1.00 88.25 98 SER 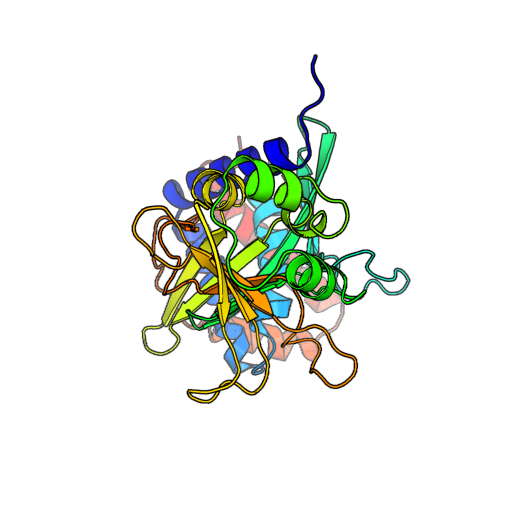A C 1
ATOM 796 O O . SER A 1 98 ? 2.088 2.414 2.955 1.00 88.25 98 SER A O 1
ATOM 798 N N . LEU A 1 99 ? 4.194 2.256 2.174 1.00 90.19 99 LEU A N 1
ATOM 799 C CA . LEU A 1 99 ? 3.979 1.054 1.383 1.00 90.19 99 LEU A CA 1
ATOM 800 C C . LEU A 1 99 ? 4.518 -0.127 2.180 1.00 90.19 99 LEU A C 1
ATOM 802 O O . LEU A 1 99 ? 5.709 -0.225 2.453 1.00 90.19 99 LEU A O 1
ATOM 806 N N . LYS A 1 100 ? 3.637 -1.056 2.552 1.00 88.62 100 LYS A N 1
ATOM 807 C CA . LYS A 1 100 ? 4.024 -2.203 3.381 1.00 88.62 100 LYS A CA 1
ATOM 808 C C . LYS A 1 100 ? 3.783 -3.497 2.622 1.00 88.62 100 LYS A C 1
ATOM 810 O O . LYS A 1 100 ? 2.636 -3.872 2.400 1.00 88.62 100 LYS A O 1
ATOM 815 N N . ALA A 1 101 ? 4.858 -4.184 2.238 1.00 90.25 101 ALA A N 1
ATOM 816 C CA . ALA A 1 101 ? 4.788 -5.481 1.571 1.00 90.25 101 ALA A CA 1
ATOM 817 C C . ALA A 1 101 ? 5.000 -6.630 2.569 1.00 90.25 101 ALA A C 1
ATOM 819 O O . ALA A 1 101 ? 6.029 -6.693 3.240 1.00 90.25 101 ALA A O 1
ATOM 820 N N . TYR A 1 102 ? 4.026 -7.534 2.690 1.00 89.56 102 TYR A N 1
ATOM 821 C CA . TYR A 1 102 ? 4.062 -8.642 3.654 1.00 89.56 102 TYR A CA 1
ATOM 822 C C . TYR A 1 102 ? 3.062 -9.749 3.280 1.00 89.56 102 TYR A C 1
ATOM 824 O O . TYR A 1 102 ? 2.179 -9.565 2.442 1.00 89.56 102 TYR A O 1
ATOM 832 N N . ARG A 1 103 ? 3.181 -10.923 3.911 1.00 90.19 103 ARG A N 1
ATOM 833 C CA . ARG A 1 103 ? 2.160 -11.976 3.786 1.00 90.19 103 ARG A CA 1
ATOM 834 C C . ARG A 1 103 ? 0.865 -11.548 4.458 1.00 90.19 103 ARG A C 1
ATOM 836 O O . ARG A 1 103 ? 0.908 -10.980 5.540 1.00 90.19 103 ARG A O 1
ATOM 843 N N . ASP A 1 104 ? -0.276 -11.874 3.866 1.00 88.44 104 ASP A N 1
ATOM 844 C CA . ASP A 1 104 ? -1.589 -11.547 4.427 1.00 88.44 104 ASP A CA 1
ATOM 845 C C . ASP A 1 104 ? -1.713 -11.884 5.933 1.00 88.44 104 ASP A C 1
ATOM 847 O O . ASP A 1 104 ? -1.463 -13.005 6.388 1.00 88.44 104 ASP A O 1
ATOM 851 N N . GLY A 1 105 ? -2.080 -10.892 6.747 1.00 90.31 105 GLY A N 1
ATOM 852 C CA . GLY A 1 105 ? -2.017 -11.022 8.204 1.00 90.31 105 GLY A CA 1
ATOM 853 C C . GLY A 1 105 ? -1.819 -9.704 8.964 1.00 90.31 105 GLY A C 1
ATOM 854 O O . GLY A 1 105 ? -2.324 -8.666 8.515 1.00 90.31 105 GLY A O 1
ATOM 855 N N . PRO A 1 106 ? -1.134 -9.747 10.131 1.00 89.88 106 PRO A N 1
ATOM 856 C CA . PRO A 1 106 ? -0.874 -8.581 10.972 1.00 89.88 106 PRO A CA 1
ATOM 857 C C . PRO A 1 106 ? -0.128 -7.475 10.226 1.00 89.88 106 PRO A C 1
ATOM 859 O O . PRO A 1 106 ? 0.846 -7.740 9.528 1.00 89.88 106 PRO A O 1
ATOM 862 N N . LEU A 1 107 ? -0.570 -6.240 10.434 1.00 89.44 107 LEU A N 1
ATOM 863 C CA . LEU A 1 107 ? -0.053 -5.043 9.787 1.00 89.44 107 LEU A CA 1
ATOM 864 C C . LEU A 1 107 ? 0.137 -3.947 10.829 1.00 89.44 107 LEU A C 1
ATOM 866 O O . LEU A 1 107 ? -0.814 -3.588 11.519 1.00 89.44 107 LEU A O 1
ATOM 870 N N . GLN A 1 108 ? 1.334 -3.380 10.896 1.00 87.88 108 GLN A N 1
ATOM 871 C CA . GLN A 1 108 ? 1.560 -2.127 11.606 1.00 87.88 108 GLN A CA 1
ATOM 872 C C . GLN A 1 108 ? 1.095 -0.968 10.723 1.00 87.88 108 GLN A C 1
ATOM 874 O O . GLN A 1 108 ? 1.525 -0.865 9.578 1.00 87.88 108 GLN A O 1
ATOM 879 N N . LEU A 1 109 ? 0.212 -0.118 11.236 1.00 84.62 109 LEU A N 1
ATOM 880 C CA . LEU A 1 109 ? -0.274 1.083 10.553 1.00 84.62 109 LEU A CA 1
ATOM 881 C C . LEU A 1 109 ? 0.559 2.315 10.920 1.00 84.62 109 LEU A C 1
ATOM 883 O O . LEU A 1 109 ? 0.791 3.162 10.064 1.00 84.62 109 LEU A O 1
ATOM 887 N N . SER A 1 110 ? 1.033 2.396 12.166 1.00 81.25 110 SER A N 1
ATOM 888 C CA . SER A 1 110 ? 1.962 3.436 12.610 1.00 81.25 110 SER A CA 1
ATOM 889 C C . SER A 1 110 ? 2.890 2.932 13.717 1.00 81.25 110 SER A C 1
ATOM 891 O O . SER A 1 110 ? 2.542 2.021 14.479 1.00 81.25 110 SER A O 1
ATOM 893 N N . THR A 1 111 ? 4.069 3.546 13.829 1.00 76.69 111 THR A N 1
ATOM 894 C CA . THR A 1 111 ? 4.923 3.405 15.012 1.00 76.69 111 THR A CA 1
ATOM 895 C C . THR A 1 111 ? 4.679 4.568 15.959 1.00 76.69 111 THR A C 1
ATOM 897 O O . THR A 1 111 ? 5.080 5.693 15.672 1.00 76.69 111 THR A O 1
ATOM 900 N N . ASP A 1 112 ? 4.153 4.260 17.143 1.00 78.25 112 ASP A N 1
ATOM 901 C CA . ASP A 1 112 ? 4.030 5.211 18.250 1.00 78.25 112 ASP A CA 1
ATOM 902 C C . ASP A 1 112 ? 5.411 5.467 18.880 1.00 78.25 112 ASP A C 1
ATOM 904 O O . ASP A 1 112 ? 5.781 4.897 19.910 1.00 78.25 112 ASP A O 1
ATOM 908 N N . LYS A 1 113 ? 6.219 6.306 18.214 1.00 74.62 113 LYS A N 1
ATOM 909 C CA . LYS A 1 113 ? 7.617 6.594 18.596 1.00 74.62 113 LYS A CA 1
ATOM 910 C C . LYS A 1 113 ? 7.738 7.209 19.993 1.00 74.62 113 LYS A C 1
ATOM 912 O O . LYS A 1 113 ? 8.799 7.119 20.604 1.00 74.62 113 LYS A O 1
ATOM 917 N N . LYS A 1 114 ? 6.681 7.878 20.465 1.00 78.19 114 LYS A N 1
ATOM 918 C CA . LYS A 1 114 ? 6.638 8.574 21.760 1.00 78.19 114 LYS A CA 1
ATOM 919 C C . LYS A 1 114 ? 5.881 7.781 22.831 1.00 78.19 114 LYS A C 1
ATOM 921 O O . LYS A 1 114 ? 5.708 8.301 23.930 1.00 78.19 114 LYS A O 1
ATOM 926 N N . SER A 1 115 ? 5.433 6.563 22.519 1.00 79.25 115 SER A N 1
ATOM 927 C CA . SER A 1 115 ? 4.680 5.686 23.426 1.00 79.25 115 SER A CA 1
ATOM 928 C C . SER A 1 115 ? 3.443 6.369 24.045 1.00 79.25 115 SER A C 1
ATOM 930 O O . SER A 1 115 ? 3.110 6.138 25.213 1.00 79.25 115 SER A O 1
ATOM 932 N N . LYS A 1 116 ? 2.783 7.249 23.277 1.00 87.25 116 LYS A N 1
ATOM 933 C CA . LYS A 1 116 ? 1.653 8.074 23.722 1.00 87.25 116 LYS A CA 1
ATOM 934 C C . LYS A 1 116 ? 0.317 7.334 23.659 1.00 87.25 116 LYS A C 1
ATOM 936 O O . LYS A 1 116 ? -0.482 7.490 24.575 1.00 87.25 116 LYS A O 1
ATOM 941 N N . MET A 1 117 ? 0.067 6.529 22.624 1.00 90.00 117 MET A N 1
ATOM 942 C CA . MET A 1 117 ? -1.258 5.947 22.368 1.00 90.00 117 MET A CA 1
ATOM 943 C C . MET A 1 117 ? -1.670 4.967 23.461 1.00 90.00 117 MET A C 1
ATOM 945 O O . MET A 1 117 ? -2.755 5.077 24.025 1.00 90.00 117 MET A O 1
ATOM 949 N N . PHE A 1 118 ? -0.795 4.006 23.775 1.00 90.94 118 PHE A N 1
ATOM 950 C CA . PHE A 1 118 ? -1.115 2.985 24.771 1.00 90.94 118 PHE A CA 1
ATOM 951 C C . PHE A 1 118 ? -1.297 3.613 26.158 1.00 90.94 118 PHE A C 1
ATOM 953 O O . PHE A 1 118 ? -2.293 3.350 26.823 1.00 90.94 118 PHE A O 1
ATOM 960 N N . SER A 1 119 ? -0.368 4.489 26.559 1.00 90.06 119 SER A N 1
ATOM 961 C CA . SER A 1 119 ? -0.408 5.197 27.846 1.00 90.06 119 SER A CA 1
ATOM 962 C C . SER A 1 119 ? -1.652 6.084 27.985 1.00 90.06 119 SER A C 1
ATOM 964 O O . SER A 1 119 ? -2.215 6.233 29.067 1.00 90.06 119 SER A O 1
ATOM 966 N N . PHE A 1 120 ? -2.102 6.686 26.883 1.00 92.81 120 PHE A N 1
ATOM 967 C CA . PHE A 1 120 ? -3.331 7.467 26.856 1.00 92.81 120 PHE A CA 1
ATOM 968 C C . PHE A 1 120 ? -4.568 6.592 27.079 1.00 92.81 120 PHE A C 1
ATOM 970 O O . PHE A 1 120 ? -5.405 6.932 27.913 1.00 92.81 120 PHE A O 1
ATOM 977 N N . LEU A 1 121 ? -4.659 5.452 26.386 1.00 94.44 121 LEU A N 1
ATOM 978 C CA . LEU A 1 121 ? -5.766 4.506 26.543 1.00 94.44 121 LEU A CA 1
ATOM 979 C C . LEU A 1 121 ? -5.782 3.868 27.940 1.00 94.44 121 LEU A C 1
ATOM 981 O O . LEU A 1 121 ? -6.856 3.756 28.525 1.00 94.44 121 LEU A O 1
ATOM 985 N N . SER A 1 122 ? -4.618 3.570 28.531 1.00 92.75 122 SER A N 1
ATOM 986 C CA . SER A 1 122 ? -4.539 3.066 29.913 1.00 92.75 122 SER A CA 1
ATOM 987 C C . SER A 1 122 ? -5.127 4.019 30.945 1.00 92.75 122 SER A C 1
ATOM 989 O O . SER A 1 122 ? -5.721 3.579 31.922 1.00 92.75 122 SER A O 1
ATOM 991 N N . ASN A 1 123 ? -5.055 5.329 30.701 1.00 93.56 123 ASN A N 1
ATOM 992 C CA . ASN A 1 123 ? -5.661 6.327 31.584 1.00 93.56 123 ASN A CA 1
ATOM 993 C C . ASN A 1 123 ? -7.189 6.447 31.422 1.00 93.56 123 ASN A C 1
ATOM 995 O O . ASN A 1 123 ? -7.823 7.165 32.195 1.00 93.56 123 ASN A O 1
ATOM 999 N N . LYS A 1 124 ? -7.786 5.796 30.414 1.00 94.56 124 LYS A N 1
ATOM 1000 C CA . LYS A 1 124 ? -9.243 5.745 30.198 1.00 94.56 124 LYS A CA 1
ATOM 1001 C C . LYS A 1 124 ? -9.897 4.521 30.844 1.00 94.56 124 LYS A C 1
ATOM 1003 O O . LYS A 1 124 ? -11.096 4.548 31.097 1.00 94.56 124 LYS A O 1
ATOM 1008 N N . GLY A 1 125 ? -9.110 3.495 31.162 1.00 94.19 125 GLY A N 1
ATOM 1009 C CA . GLY A 1 125 ? -9.562 2.258 31.798 1.00 94.19 125 GLY A CA 1
ATOM 1010 C C . GLY A 1 125 ? -9.584 1.066 30.843 1.00 94.19 125 GLY A C 1
ATOM 1011 O O . GLY A 1 125 ? -9.073 1.126 29.723 1.00 94.19 125 GLY A O 1
ATOM 1012 N N . ASP A 1 126 ? -10.166 -0.035 31.311 1.00 96.31 126 ASP A N 1
ATOM 1013 C CA . ASP A 1 126 ? -10.039 -1.341 30.652 1.00 96.31 126 ASP A CA 1
ATOM 1014 C C . ASP A 1 126 ? -11.124 -1.588 29.599 1.00 96.31 126 ASP A C 1
ATOM 1016 O O . ASP A 1 126 ? -10.935 -2.376 28.675 1.00 96.31 126 ASP A O 1
ATOM 1020 N N . GLU A 1 127 ? -12.267 -0.910 29.709 1.00 97.50 127 GLU A N 1
ATOM 1021 C CA . GLU A 1 127 ? -13.391 -1.051 28.787 1.00 97.50 127 GLU A CA 1
ATOM 1022 C C . GLU A 1 127 ? -14.056 0.305 28.527 1.00 97.50 127 GLU A C 1
ATOM 1024 O O . GLU A 1 127 ? -14.549 0.971 29.436 1.00 97.50 127 GLU A O 1
ATOM 1029 N N . ILE A 1 128 ? -14.093 0.697 27.253 1.00 98.00 128 ILE A N 1
ATOM 1030 C CA . ILE A 1 128 ? -14.590 1.993 26.789 1.00 98.00 128 ILE A CA 1
ATOM 1031 C C . ILE A 1 128 ? -15.699 1.730 25.768 1.00 98.00 128 ILE A C 1
ATOM 1033 O O . ILE A 1 128 ? -15.438 1.265 24.658 1.00 98.00 128 ILE A O 1
ATOM 1037 N N . ILE A 1 129 ? -16.945 2.013 26.152 1.00 97.44 129 ILE A N 1
ATOM 1038 C CA . ILE A 1 129 ? -18.152 1.749 25.339 1.00 97.44 129 ILE A CA 1
ATOM 1039 C C . ILE A 1 129 ? -18.984 3.004 25.057 1.00 97.44 129 ILE A C 1
ATOM 1041 O O . ILE A 1 129 ? -19.892 2.992 24.226 1.00 97.44 129 ILE A O 1
ATOM 1045 N N . LYS A 1 130 ? -18.714 4.110 25.760 1.00 97.25 130 LYS A N 1
ATOM 1046 C CA . LYS A 1 130 ? -19.454 5.359 25.568 1.00 97.25 130 LYS A CA 1
ATOM 1047 C C . LYS A 1 130 ? -18.999 6.015 24.270 1.00 97.25 130 LYS A C 1
ATOM 1049 O O . LYS A 1 130 ? -17.850 6.430 24.153 1.00 97.25 130 LYS A O 1
ATOM 1054 N N . LYS A 1 131 ? -19.922 6.178 23.319 1.00 95.31 131 LYS A N 1
ATOM 1055 C CA . LYS A 1 131 ? -19.631 6.766 22.002 1.00 95.31 131 LYS A CA 1
ATOM 1056 C C . LYS A 1 131 ? -18.928 8.128 22.090 1.00 95.31 131 LYS A C 1
ATOM 1058 O O . LYS A 1 131 ? -17.922 8.326 21.424 1.00 95.31 131 LYS A O 1
ATOM 1063 N N . SER A 1 132 ? -19.390 9.018 22.969 1.00 96.12 132 SER A N 1
ATOM 1064 C CA . SER A 1 132 ? -18.775 10.340 23.172 1.00 96.12 132 SER A CA 1
ATOM 1065 C C . SER A 1 132 ? -17.319 10.263 23.649 1.00 96.12 132 SER A C 1
ATOM 1067 O O . SER A 1 132 ? -16.502 11.122 23.326 1.00 96.12 132 SER A O 1
ATOM 1069 N N . GLU A 1 133 ? -16.974 9.231 24.421 1.00 96.62 133 GLU A N 1
ATOM 1070 C CA . GLU A 1 133 ? -15.609 9.007 24.894 1.00 96.62 133 GLU A CA 1
ATOM 1071 C C . GLU A 1 133 ? -14.717 8.475 23.769 1.00 96.62 133 GLU A C 1
ATOM 1073 O O . GLU A 1 133 ? -13.611 8.974 23.578 1.00 96.62 133 GLU A O 1
ATOM 1078 N N . ILE A 1 134 ? -15.230 7.541 22.965 1.00 96.69 134 ILE A N 1
ATOM 1079 C CA . ILE A 1 134 ? -14.550 7.015 21.771 1.00 96.69 134 ILE A CA 1
ATOM 1080 C C . ILE A 1 134 ? -14.272 8.139 20.757 1.00 96.69 134 ILE A C 1
ATOM 1082 O O . ILE A 1 134 ? -13.160 8.251 20.242 1.00 96.69 134 ILE A O 1
ATOM 1086 N N . GLU A 1 135 ? -15.244 9.018 20.511 1.00 94.56 135 GLU A N 1
ATOM 1087 C CA . GLU A 1 135 ? -15.076 10.196 19.646 1.00 94.56 135 GLU A CA 1
ATOM 1088 C C . GLU A 1 135 ? -14.001 11.153 20.184 1.00 94.56 135 GLU A C 1
ATOM 1090 O O . GLU A 1 135 ? -13.176 11.665 19.422 1.00 94.56 135 GLU A O 1
ATOM 1095 N N . THR A 1 136 ? -13.958 11.342 21.507 1.00 94.75 136 THR A N 1
ATOM 1096 C CA . THR A 1 136 ? -12.924 12.152 22.165 1.00 94.75 136 THR A CA 1
ATOM 1097 C C . THR A 1 136 ? -11.538 11.519 22.014 1.00 94.75 136 THR A C 1
ATOM 1099 O O . THR A 1 136 ? -10.572 12.232 21.757 1.00 94.75 136 THR A O 1
ATOM 1102 N N . ILE A 1 137 ? -11.429 10.189 22.118 1.00 95.00 137 ILE A N 1
ATOM 1103 C CA . ILE A 1 137 ? -10.173 9.448 21.924 1.00 95.00 137 ILE A CA 1
ATOM 1104 C C . ILE A 1 137 ? -9.637 9.658 20.508 1.00 95.00 137 ILE A C 1
ATOM 1106 O O . ILE A 1 137 ? -8.484 10.039 20.347 1.00 95.00 137 ILE A O 1
ATOM 1110 N N . PHE A 1 138 ? -10.460 9.475 19.472 1.00 92.94 138 PHE A N 1
ATOM 1111 C CA . PHE A 1 138 ? -10.008 9.659 18.085 1.00 92.94 138 PHE A CA 1
ATOM 1112 C C . PHE A 1 138 ? -9.669 11.107 17.718 1.00 92.94 138 PHE A C 1
ATOM 1114 O O . PHE A 1 138 ? -8.957 11.331 16.734 1.00 92.94 138 PHE A O 1
ATOM 1121 N N . SER A 1 139 ? -10.185 12.067 18.485 1.00 91.50 139 SER A N 1
ATOM 1122 C CA . SER A 1 139 ? -9.917 13.497 18.318 1.00 91.50 139 SER A CA 1
ATOM 1123 C C . SER A 1 139 ? -8.717 13.982 19.143 1.00 91.50 139 SER A C 1
ATOM 1125 O O . SER A 1 139 ? -8.363 15.157 19.057 1.00 91.50 139 SER A O 1
ATOM 1127 N N . SER A 1 140 ? -8.100 13.114 19.953 1.00 92.19 140 SER A N 1
ATOM 1128 C CA . SER A 1 140 ? -6.985 13.486 20.826 1.00 92.19 140 SER A CA 1
ATOM 1129 C C . SER A 1 140 ? -5.664 13.618 20.058 1.00 92.19 140 SER A C 1
ATOM 1131 O O . SER A 1 140 ? -5.459 13.003 19.007 1.00 92.19 140 SER A O 1
ATOM 1133 N N . GLU A 1 141 ? -4.731 14.412 20.593 1.00 90.00 141 GLU A N 1
ATOM 1134 C CA . GLU A 1 141 ? -3.399 14.578 19.996 1.00 90.00 141 GLU A CA 1
ATOM 1135 C C . GLU A 1 141 ? -2.616 13.253 20.001 1.00 90.00 141 GLU A C 1
ATOM 1137 O O . GLU A 1 141 ? -1.889 12.946 19.054 1.00 90.00 141 GLU A O 1
ATOM 1142 N N . GLU A 1 142 ? -2.786 12.435 21.040 1.00 89.44 142 GLU A N 1
ATOM 1143 C CA . GLU A 1 142 ? -2.132 11.133 21.194 1.00 89.44 142 GLU A CA 1
ATOM 1144 C C . GLU A 1 142 ? -2.541 10.143 20.100 1.00 89.44 142 GLU A C 1
ATOM 1146 O O . GLU A 1 142 ? -1.734 9.303 19.712 1.00 89.44 142 GLU A O 1
ATOM 1151 N N . MET A 1 143 ? -3.753 10.285 19.557 1.00 87.81 143 MET A N 1
ATOM 1152 C CA . MET A 1 143 ? -4.270 9.477 18.451 1.00 87.81 143 MET A CA 1
ATOM 1153 C C . MET A 1 143 ? -4.099 10.153 17.081 1.00 87.81 143 MET A C 1
ATOM 1155 O O . MET A 1 143 ? -4.618 9.658 16.079 1.00 87.81 143 MET A O 1
ATOM 1159 N N . SER A 1 144 ? -3.354 11.260 16.989 1.00 82.19 144 SER A N 1
ATOM 1160 C CA . SER A 1 144 ? -3.177 12.004 15.732 1.00 82.19 144 SER A CA 1
ATOM 1161 C C . SER A 1 144 ? -2.539 11.180 14.606 1.00 82.19 144 SER A C 1
ATOM 1163 O O . SER A 1 144 ? -2.886 11.385 13.446 1.00 82.19 144 SER A O 1
ATOM 1165 N N . GLU A 1 145 ? -1.687 10.191 14.902 1.00 73.06 145 GLU A N 1
ATOM 1166 C CA . GLU A 1 145 ? -1.127 9.312 13.858 1.00 73.06 145 GLU A CA 1
ATOM 1167 C C . GLU A 1 145 ? -2.197 8.449 13.170 1.00 73.06 145 GLU A C 1
ATOM 1169 O O . GLU A 1 145 ? -2.038 8.113 12.000 1.00 73.06 145 GLU A O 1
ATOM 1174 N N . PHE A 1 146 ? -3.323 8.167 13.841 1.00 73.81 146 PHE A N 1
ATOM 1175 C CA . PHE A 1 146 ? -4.482 7.494 13.239 1.00 73.81 146 PHE A CA 1
ATOM 1176 C C . PHE A 1 146 ? -5.072 8.320 12.076 1.00 73.81 146 PHE A C 1
ATOM 1178 O O . PHE A 1 146 ? -5.763 7.783 11.219 1.00 73.81 146 PHE A O 1
ATOM 1185 N N . ASN A 1 147 ? -4.813 9.633 12.035 1.00 67.00 147 ASN A N 1
ATOM 1186 C CA . ASN A 1 147 ? -5.291 10.546 10.992 1.00 67.00 147 ASN A CA 1
ATOM 1187 C C . ASN A 1 147 ? -4.275 10.819 9.876 1.00 67.00 147 ASN A C 1
ATOM 1189 O O . ASN A 1 147 ? -4.660 11.328 8.827 1.00 67.00 147 ASN A O 1
ATOM 1193 N N . ASN A 1 148 ? -2.988 10.547 10.106 1.00 65.69 148 ASN A N 1
ATOM 1194 C CA . ASN A 1 148 ? -1.916 11.213 9.358 1.00 65.69 148 ASN A CA 1
ATOM 1195 C C . ASN A 1 148 ? -1.110 10.295 8.433 1.00 65.69 148 ASN A C 1
ATOM 1197 O O . ASN A 1 148 ? -0.229 10.786 7.729 1.00 65.69 148 ASN A O 1
ATOM 1201 N N . ILE A 1 149 ? -1.374 8.986 8.420 1.00 70.56 149 ILE A N 1
ATOM 1202 C CA . ILE A 1 149 ? -0.612 8.041 7.596 1.00 70.56 149 ILE A CA 1
ATOM 1203 C C . ILE A 1 149 ? -1.549 7.313 6.642 1.00 70.56 149 ILE A C 1
ATOM 1205 O O . ILE A 1 149 ? -2.391 6.514 7.046 1.00 70.56 149 ILE A O 1
ATOM 1209 N N . HIS A 1 150 ? -1.356 7.551 5.347 1.00 87.38 150 HIS A N 1
ATOM 1210 C CA . HIS A 1 150 ? -1.942 6.713 4.315 1.00 87.38 150 HIS A CA 1
ATOM 1211 C C . HIS A 1 150 ? -1.100 5.446 4.178 1.00 87.38 150 HIS A C 1
ATOM 1213 O O . HIS A 1 150 ? 0.104 5.515 3.933 1.00 87.38 150 HIS A O 1
ATOM 1219 N N . VAL A 1 151 ? -1.723 4.283 4.348 1.00 87.31 151 VAL A N 1
ATOM 1220 C CA . VAL A 1 151 ? -1.039 2.991 4.240 1.00 87.31 151 VAL A CA 1
ATOM 1221 C C . VAL A 1 151 ? -1.563 2.265 3.012 1.00 87.31 151 VAL A C 1
ATOM 1223 O O . VAL A 1 151 ? -2.776 2.149 2.826 1.00 87.31 151 VAL A O 1
ATOM 1226 N N . LEU A 1 152 ? -0.644 1.740 2.202 1.00 91.88 152 LEU A N 1
ATOM 1227 C CA . LEU A 1 152 ? -0.944 0.936 1.021 1.00 91.88 152 LEU A CA 1
ATOM 1228 C C . LEU A 1 152 ? -0.316 -0.461 1.176 1.00 91.88 152 LEU A C 1
ATOM 1230 O O . LEU A 1 152 ? 0.820 -0.688 0.747 1.00 91.88 152 LEU A O 1
ATOM 1234 N N . PRO A 1 153 ? -1.003 -1.399 1.857 1.00 93.38 153 PRO A N 1
ATOM 1235 C CA . PRO A 1 153 ? -0.523 -2.767 2.002 1.00 93.38 153 PRO A CA 1
ATOM 1236 C C . PRO A 1 153 ? -0.439 -3.505 0.667 1.00 93.38 153 PRO A C 1
ATOM 1238 O O . PRO A 1 153 ? -1.455 -3.717 0.009 1.00 93.38 153 PRO A O 1
ATOM 1241 N N . LEU A 1 154 ? 0.750 -3.979 0.308 1.00 94.56 154 LEU A N 1
ATOM 1242 C CA . LEU A 1 154 ? 0.944 -4.962 -0.752 1.00 94.56 154 LEU A CA 1
ATOM 1243 C C . LEU A 1 154 ? 0.996 -6.355 -0.116 1.00 94.56 154 LEU A C 1
ATOM 1245 O O . LEU A 1 154 ? 2.061 -6.851 0.261 1.00 94.56 154 LEU A O 1
ATOM 1249 N N . ILE A 1 155 ? -0.171 -6.980 0.034 1.00 94.56 155 ILE A N 1
ATOM 1250 C CA . ILE A 1 155 ? -0.257 -8.327 0.599 1.00 94.56 155 ILE A CA 1
ATOM 1251 C C . ILE A 1 155 ? 0.044 -9.378 -0.463 1.00 94.56 155 ILE A C 1
ATOM 1253 O O . ILE A 1 155 ? -0.319 -9.225 -1.632 1.00 94.56 155 ILE A O 1
ATOM 1257 N N . TYR A 1 156 ? 0.681 -10.474 -0.061 1.00 93.19 156 TYR A N 1
ATOM 1258 C CA . TYR A 1 156 ? 0.998 -11.564 -0.976 1.00 93.19 156 TYR A CA 1
ATOM 1259 C C . TYR A 1 156 ? 0.827 -12.953 -0.364 1.00 93.19 156 TYR A C 1
ATOM 1261 O O . TYR A 1 156 ? 1.026 -13.183 0.827 1.00 93.19 156 TYR A O 1
ATOM 1269 N N . ASP A 1 157 ? 0.502 -13.901 -1.234 1.00 93.00 157 ASP A N 1
ATOM 1270 C CA . ASP A 1 157 ? 0.452 -15.330 -0.969 1.00 93.00 157 ASP A CA 1
ATOM 1271 C C . ASP A 1 157 ? 1.443 -16.005 -1.919 1.00 93.00 157 ASP A C 1
ATOM 1273 O O . ASP A 1 157 ? 1.159 -16.277 -3.087 1.00 93.00 157 ASP A O 1
ATOM 1277 N N . GLU A 1 158 ? 2.658 -16.220 -1.414 1.00 88.31 158 GLU A N 1
ATOM 1278 C CA . GLU A 1 158 ? 3.760 -16.776 -2.202 1.00 88.31 158 GLU A CA 1
ATOM 1279 C C . GLU A 1 158 ? 3.485 -18.191 -2.697 1.00 88.31 158 GLU A C 1
ATOM 1281 O O . GLU A 1 158 ? 3.983 -18.559 -3.760 1.00 88.31 158 GLU A O 1
ATOM 1286 N N . LYS A 1 159 ? 2.732 -18.987 -1.926 1.00 90.88 159 LYS A N 1
ATOM 1287 C CA . LYS A 1 159 ? 2.450 -20.383 -2.271 1.00 90.88 159 LYS A CA 1
ATOM 1288 C C . LYS A 1 159 ? 1.616 -20.443 -3.544 1.00 90.88 159 LYS A C 1
ATOM 1290 O O . LYS A 1 159 ? 1.889 -21.266 -4.410 1.00 90.88 159 LYS A O 1
ATOM 1295 N N . ASN A 1 160 ? 0.639 -19.547 -3.648 1.00 95.00 160 ASN A N 1
ATOM 1296 C CA . ASN A 1 160 ? -0.265 -19.462 -4.789 1.00 95.00 160 ASN A CA 1
ATOM 1297 C C . ASN A 1 160 ? 0.157 -18.400 -5.820 1.00 95.00 160 ASN A C 1
ATOM 1299 O O . ASN A 1 160 ? -0.581 -18.165 -6.766 1.00 95.00 160 ASN A O 1
ATOM 1303 N N . LYS A 1 161 ? 1.324 -17.761 -5.640 1.00 93.50 161 LYS A N 1
ATOM 1304 C CA . LYS A 1 161 ? 1.858 -16.683 -6.493 1.00 93.50 161 LYS A CA 1
ATOM 1305 C C . LYS A 1 161 ? 0.826 -15.605 -6.832 1.00 93.50 161 LYS A C 1
ATOM 1307 O O . LYS A 1 161 ? 0.639 -15.242 -7.989 1.00 93.50 161 LYS A O 1
ATOM 1312 N N . ARG A 1 162 ? 0.175 -15.071 -5.803 1.00 95.81 162 ARG A N 1
ATOM 1313 C CA . ARG A 1 162 ? -0.810 -13.993 -5.947 1.00 95.81 162 ARG A CA 1
ATOM 1314 C C . ARG A 1 162 ? -0.557 -12.860 -4.968 1.00 95.81 162 ARG A C 1
ATOM 1316 O O . ARG A 1 162 ? 0.045 -13.058 -3.912 1.00 95.81 162 ARG A O 1
ATOM 1323 N N . CYS A 1 163 ? -1.007 -11.669 -5.325 1.00 95.19 163 CYS A N 1
ATOM 1324 C CA . CYS A 1 163 ? -0.818 -10.448 -4.551 1.00 95.19 163 CYS A CA 1
ATOM 1325 C C . CYS A 1 163 ? -2.028 -9.519 -4.666 1.00 95.19 163 CYS A C 1
ATOM 1327 O O . CYS A 1 163 ? -2.860 -9.688 -5.554 1.00 95.19 163 CYS A O 1
ATOM 1329 N N . ASN A 1 164 ? -2.160 -8.577 -3.741 1.00 96.06 164 ASN A N 1
ATOM 1330 C CA . ASN A 1 164 ? -3.259 -7.621 -3.712 1.00 96.06 164 ASN A CA 1
ATOM 1331 C C . ASN A 1 164 ? -2.767 -6.316 -3.078 1.00 96.06 164 ASN A C 1
ATOM 1333 O O . ASN A 1 164 ? -2.018 -6.346 -2.100 1.00 96.06 164 ASN A O 1
ATOM 1337 N N . ILE A 1 165 ? -3.179 -5.185 -3.645 1.00 96.31 165 ILE A N 1
ATOM 1338 C CA . ILE A 1 165 ? -2.957 -3.876 -3.037 1.00 96.31 165 ILE A CA 1
ATOM 1339 C C . ILE A 1 165 ? -4.214 -3.519 -2.254 1.00 96.31 165 ILE A C 1
ATOM 1341 O O . ILE A 1 165 ? -5.266 -3.262 -2.840 1.00 96.31 165 ILE A O 1
ATOM 1345 N N . MET A 1 166 ? -4.102 -3.500 -0.932 1.00 96.06 166 MET A N 1
ATOM 1346 C CA . MET A 1 166 ? -5.187 -3.105 -0.044 1.00 96.06 166 MET A CA 1
ATOM 1347 C C . MET A 1 166 ? -5.068 -1.623 0.318 1.00 96.06 166 MET A C 1
ATOM 1349 O O . MET A 1 166 ? -4.005 -1.017 0.201 1.00 96.06 166 MET A O 1
ATOM 1353 N N . VAL A 1 167 ? -6.161 -1.051 0.812 1.00 94.31 167 VAL A N 1
ATOM 1354 C CA . VAL A 1 167 ? -6.220 0.292 1.395 1.00 94.31 167 VAL A CA 1
ATOM 1355 C C . VAL A 1 167 ? -7.070 0.215 2.654 1.00 94.31 167 VAL A C 1
ATOM 1357 O O . VAL A 1 167 ? -8.219 -0.219 2.583 1.00 94.31 167 VAL A O 1
ATOM 1360 N N . PHE A 1 168 ? -6.503 0.595 3.801 1.00 92.81 168 PHE A N 1
ATOM 1361 C CA . PHE A 1 168 ? -7.231 0.623 5.073 1.00 92.81 168 PHE A CA 1
ATOM 1362 C C . PHE A 1 168 ? -8.119 1.870 5.152 1.00 92.81 168 PHE A C 1
ATOM 1364 O O . PHE A 1 168 ? -7.632 2.990 4.987 1.00 92.81 168 PHE A O 1
ATOM 1371 N N . ASP A 1 169 ? -9.412 1.686 5.411 1.00 92.00 169 ASP A N 1
ATOM 1372 C CA . ASP A 1 169 ? -10.371 2.779 5.557 1.00 92.00 169 ASP A CA 1
ATOM 1373 C C . ASP A 1 169 ? -10.430 3.245 7.017 1.00 92.00 169 ASP A C 1
ATOM 1375 O O . ASP A 1 169 ? -11.199 2.738 7.841 1.00 92.00 169 ASP A O 1
ATOM 1379 N N . PHE A 1 170 ? -9.585 4.228 7.336 1.00 89.75 170 PHE A N 1
ATOM 1380 C CA . PHE A 1 170 ? -9.525 4.830 8.667 1.00 89.75 170 PHE A CA 1
ATOM 1381 C C . PHE A 1 170 ? -10.847 5.488 9.080 1.00 89.75 170 PHE A C 1
ATOM 1383 O O . PHE A 1 170 ? -11.196 5.437 10.259 1.00 89.75 170 PHE A O 1
ATOM 1390 N N . ASP A 1 171 ? -11.600 6.075 8.145 1.00 90.44 171 ASP A N 1
ATOM 1391 C CA . ASP A 1 171 ? -12.862 6.743 8.474 1.00 90.44 171 ASP A CA 1
ATOM 1392 C C . ASP A 1 171 ? -13.924 5.710 8.844 1.00 90.44 171 ASP A C 1
ATOM 1394 O O . ASP A 1 171 ? -14.607 5.849 9.860 1.00 90.44 171 ASP A O 1
ATOM 1398 N N . MET A 1 172 ? -14.026 4.632 8.064 1.00 93.56 172 MET A N 1
ATOM 1399 C CA . MET A 1 172 ? -14.919 3.519 8.368 1.00 93.56 172 MET A CA 1
ATOM 1400 C C . MET A 1 172 ? -14.537 2.838 9.686 1.00 93.56 172 MET A C 1
ATOM 1402 O O . MET A 1 172 ? -15.417 2.548 10.497 1.00 93.56 172 MET A O 1
ATOM 1406 N N . ALA A 1 173 ? -13.242 2.617 9.932 1.00 93.94 173 ALA A N 1
ATOM 1407 C CA . ALA A 1 173 ? -12.748 2.042 11.181 1.00 93.94 173 ALA A CA 1
ATOM 1408 C C . ALA A 1 173 ? -13.175 2.875 12.401 1.00 93.94 173 ALA A C 1
ATOM 1410 O O . ALA A 1 173 ? -13.708 2.327 13.369 1.00 93.94 173 ALA A O 1
ATOM 1411 N N . LYS A 1 174 ? -13.016 4.202 12.340 1.00 93.25 174 LYS A N 1
ATOM 1412 C CA . LYS A 1 174 ? -13.445 5.117 13.410 1.00 93.25 174 LYS A CA 1
ATOM 1413 C C . LYS A 1 174 ? -14.947 5.112 13.609 1.00 93.25 174 LYS A C 1
ATOM 1415 O O . LYS A 1 174 ? -15.413 4.884 14.720 1.00 93.25 174 LYS A O 1
ATOM 1420 N N . ASN A 1 175 ? -15.693 5.337 12.529 1.00 94.75 175 ASN A N 1
ATOM 1421 C CA . ASN A 1 175 ? -17.145 5.477 12.576 1.00 94.75 175 ASN A CA 1
ATOM 1422 C C . ASN A 1 175 ? -17.831 4.209 13.092 1.00 94.75 175 ASN A C 1
ATOM 1424 O O . ASN A 1 175 ? -18.871 4.295 13.744 1.00 94.75 175 ASN A O 1
ATOM 1428 N N . ASN A 1 176 ? -17.238 3.043 12.821 1.00 97.06 176 ASN A N 1
ATOM 1429 C CA . ASN A 1 176 ? -17.784 1.762 13.249 1.00 97.06 176 ASN A CA 1
ATOM 1430 C C . ASN A 1 176 ? -17.272 1.308 14.620 1.00 97.06 176 ASN A C 1
ATOM 1432 O O . ASN A 1 176 ? -17.818 0.343 15.144 1.00 97.06 176 ASN A O 1
ATOM 1436 N N . THR A 1 177 ? -16.264 1.957 15.213 1.00 97.94 177 THR A N 1
ATOM 1437 C CA . THR A 1 177 ? -15.778 1.581 16.549 1.00 97.94 177 THR A CA 1
ATOM 1438 C C . THR A 1 177 ? -16.858 1.871 17.590 1.00 97.94 177 THR A C 1
ATOM 1440 O O . THR A 1 177 ? -17.242 3.020 17.800 1.00 97.94 177 THR A O 1
ATOM 1443 N N . THR A 1 178 ? -17.314 0.836 18.293 1.00 98.19 178 THR A N 1
ATOM 1444 C CA . THR A 1 178 ? -18.281 0.966 19.398 1.00 98.19 178 THR A CA 1
ATOM 1445 C C . THR A 1 178 ? -17.712 0.537 20.738 1.00 98.19 178 THR A C 1
ATOM 1447 O O . THR A 1 178 ? -18.330 0.787 21.772 1.00 98.19 178 THR A O 1
ATOM 1450 N N . LYS A 1 179 ? -16.560 -0.139 20.734 1.00 98.38 179 LYS A N 1
ATOM 1451 C CA . LYS A 1 179 ? -15.958 -0.694 21.938 1.00 98.38 179 LYS A CA 1
ATOM 1452 C C . LYS A 1 179 ? -14.435 -0.733 21.820 1.00 98.38 179 LYS A C 1
ATOM 1454 O O . LYS A 1 179 ? -13.904 -1.207 20.818 1.00 98.38 179 LYS A O 1
ATOM 1459 N N . ILE A 1 180 ? -13.740 -0.277 22.858 1.00 98.19 180 ILE A N 1
ATOM 1460 C CA . ILE A 1 180 ? -12.285 -0.407 23.009 1.00 98.19 180 ILE A CA 1
ATOM 1461 C C . ILE A 1 180 ? -12.022 -1.163 24.314 1.00 98.19 180 ILE A C 1
ATOM 1463 O O . ILE A 1 180 ? -12.578 -0.797 25.347 1.00 98.19 180 ILE A O 1
ATOM 1467 N N . VAL A 1 181 ? -11.223 -2.231 24.267 1.00 97.62 181 VAL A N 1
ATOM 1468 C CA . VAL A 1 181 ? -10.990 -3.122 25.419 1.00 97.62 181 VAL A CA 1
ATOM 1469 C C . VAL A 1 181 ? -9.510 -3.402 25.604 1.00 97.62 181 VAL A C 1
ATOM 1471 O O . VAL A 1 181 ? -8.819 -3.731 24.637 1.00 97.62 181 VAL A O 1
ATOM 1474 N N . LEU A 1 182 ? -9.046 -3.328 26.847 1.00 95.94 182 LEU A N 1
ATOM 1475 C CA . LEU A 1 182 ? -7.750 -3.832 27.265 1.00 95.94 182 LEU A CA 1
ATOM 1476 C C . LEU A 1 182 ? -7.762 -5.361 27.229 1.00 95.94 182 LEU A C 1
ATOM 1478 O O . LEU A 1 182 ? -8.559 -6.020 27.892 1.00 95.94 182 LEU A O 1
ATOM 1482 N N . ILE A 1 183 ? -6.866 -5.935 26.438 1.00 92.56 183 ILE A N 1
ATOM 1483 C CA . ILE A 1 183 ? -6.620 -7.368 26.417 1.00 92.56 183 ILE A CA 1
ATOM 1484 C C . ILE A 1 183 ? -5.243 -7.612 27.019 1.00 92.56 183 ILE A C 1
ATOM 1486 O O . ILE A 1 183 ? -4.226 -7.259 26.414 1.00 92.56 183 ILE A O 1
ATOM 1490 N N . GLU A 1 184 ? -5.248 -8.251 28.182 1.00 87.50 184 GLU A N 1
ATOM 1491 C CA . GLU A 1 184 ? -4.060 -8.625 28.944 1.00 87.50 184 GLU A CA 1
ATOM 1492 C C . GLU A 1 184 ? -3.146 -9.619 28.203 1.00 87.50 184 GLU A C 1
ATOM 1494 O O . GLU A 1 184 ? -3.442 -10.129 27.110 1.00 87.50 184 GLU A O 1
ATOM 1499 N N . GLU A 1 185 ? -1.994 -9.877 28.817 1.00 80.81 185 GLU A N 1
ATOM 1500 C CA . GLU A 1 185 ? -1.031 -10.896 28.399 1.00 80.81 185 GLU A CA 1
ATOM 1501 C C . GLU A 1 185 ? -1.644 -12.314 28.426 1.00 80.81 185 GLU A C 1
ATOM 1503 O O . GLU A 1 185 ? -2.529 -12.621 29.225 1.00 80.81 185 GLU A O 1
ATOM 1508 N N . GLY A 1 186 ? -1.188 -13.201 27.532 1.00 72.12 186 GLY A N 1
ATOM 1509 C CA . GLY A 1 186 ? -1.709 -14.572 27.408 1.00 72.12 186 GLY A CA 1
ATOM 1510 C C . GLY A 1 186 ? -1.911 -15.047 25.963 1.00 72.12 186 GLY A C 1
ATOM 1511 O O . GLY A 1 186 ? -1.781 -14.283 25.010 1.00 72.12 186 GLY A O 1
ATOM 1512 N N . SER A 1 187 ? -2.202 -16.340 25.763 1.00 74.44 187 SER A N 1
ATOM 1513 C CA . SER A 1 187 ? -2.357 -16.964 24.425 1.00 74.44 187 SER A CA 1
ATOM 1514 C C . SER A 1 187 ? -1.173 -16.713 23.468 1.00 74.44 187 SER A C 1
ATOM 1516 O O . SER A 1 187 ? -1.356 -16.491 22.273 1.00 74.44 187 SER A O 1
ATOM 1518 N N . GLY A 1 188 ? 0.053 -16.700 24.005 1.00 69.94 188 GLY A N 1
ATOM 1519 C CA . GLY A 1 188 ? 1.279 -16.397 23.253 1.00 69.94 188 GLY A CA 1
ATOM 1520 C C . GLY A 1 188 ? 1.588 -14.902 23.090 1.00 69.94 188 GLY A C 1
ATOM 1521 O O . GLY A 1 188 ? 2.596 -14.554 22.478 1.00 69.94 188 GLY A O 1
ATOM 1522 N N . ARG A 1 189 ? 0.759 -14.004 23.640 1.00 75.31 189 ARG A N 1
ATOM 1523 C CA . ARG A 1 189 ? 1.015 -12.561 23.683 1.00 75.31 189 ARG A CA 1
ATOM 1524 C C . ARG A 1 189 ? 1.790 -12.187 24.945 1.00 75.31 189 ARG A C 1
ATOM 1526 O O . ARG A 1 189 ? 1.347 -12.494 26.046 1.00 75.31 189 ARG A O 1
ATOM 1533 N N . MET A 1 190 ? 2.903 -11.481 24.755 1.00 75.06 190 MET A N 1
ATOM 1534 C CA . MET A 1 190 ? 3.797 -11.049 25.838 1.00 75.06 190 MET A CA 1
ATOM 1535 C C . MET A 1 190 ? 3.480 -9.669 26.422 1.00 75.06 190 MET A C 1
ATOM 1537 O O . MET A 1 190 ? 4.043 -9.332 27.448 1.00 75.06 190 MET A O 1
ATOM 1541 N N . HIS A 1 191 ? 2.666 -8.848 25.753 1.00 83.81 191 HIS A N 1
ATOM 1542 C CA . HIS A 1 191 ? 2.359 -7.486 26.201 1.00 83.81 191 HIS A CA 1
ATOM 1543 C C . HIS A 1 191 ? 0.874 -7.172 26.011 1.00 83.81 191 HIS A C 1
ATOM 1545 O O . HIS A 1 191 ? 0.307 -7.627 25.012 1.00 83.81 191 HIS A O 1
ATOM 1551 N N . PRO A 1 192 ? 0.252 -6.375 26.891 1.00 89.00 192 PRO A N 1
ATOM 1552 C CA . PRO A 1 192 ? -1.148 -6.000 26.753 1.00 89.00 192 PRO A CA 1
ATOM 1553 C C . PRO A 1 192 ? -1.398 -5.154 25.495 1.00 89.00 192 PRO A C 1
ATOM 1555 O O . PRO A 1 192 ? -0.498 -4.511 24.944 1.00 89.00 192 PRO A O 1
ATOM 1558 N N . ILE A 1 193 ? -2.644 -5.161 25.021 1.00 92.31 193 ILE A N 1
ATOM 1559 C CA . ILE A 1 193 ? -3.093 -4.370 23.867 1.00 92.31 193 ILE A CA 1
ATOM 1560 C C . ILE A 1 193 ? -4.449 -3.734 24.149 1.00 92.31 193 ILE A C 1
ATOM 1562 O O . ILE A 1 193 ? -5.268 -4.314 24.850 1.00 92.31 193 ILE A O 1
ATOM 1566 N N . TYR A 1 194 ? -4.733 -2.606 23.510 1.00 95.38 194 TYR A N 1
ATOM 1567 C CA . TYR A 1 194 ? -6.092 -2.087 23.409 1.00 95.38 194 TYR A CA 1
ATOM 1568 C C . TYR A 1 194 ? -6.690 -2.481 22.070 1.00 95.38 194 TYR A C 1
ATOM 1570 O O . TYR A 1 194 ? -6.196 -2.064 21.025 1.00 95.38 194 TYR A O 1
ATOM 1578 N N . ARG A 1 195 ? -7.744 -3.292 22.080 1.00 96.44 195 ARG A N 1
ATOM 1579 C CA . ARG A 1 195 ? -8.417 -3.769 20.873 1.00 96.44 195 ARG A CA 1
ATOM 1580 C C . ARG A 1 195 ? -9.690 -2.982 20.605 1.00 96.44 195 ARG A C 1
ATOM 1582 O O . ARG A 1 195 ? -10.490 -2.764 21.506 1.00 96.44 195 ARG A O 1
ATOM 1589 N N . PHE A 1 196 ? -9.872 -2.612 19.345 1.00 97.69 196 PHE A N 1
ATOM 1590 C CA . PHE A 1 196 ? -11.001 -1.842 18.853 1.00 97.69 196 PHE A CA 1
ATOM 1591 C C . PHE A 1 196 ? -11.959 -2.796 18.148 1.00 97.69 196 PHE A C 1
ATOM 1593 O O . PHE A 1 196 ? -11.545 -3.587 17.291 1.00 97.69 196 PHE A O 1
ATOM 1600 N N . HIS A 1 197 ? -13.224 -2.712 18.534 1.00 98.38 197 HIS A N 1
ATOM 1601 C CA . HIS A 1 197 ? -14.302 -3.559 18.060 1.00 98.38 197 HIS A CA 1
ATOM 1602 C C . HIS A 1 197 ? -15.454 -2.722 17.531 1.00 98.38 197 HIS A C 1
ATOM 1604 O O . HIS A 1 197 ? -15.708 -1.607 18.005 1.00 98.38 197 HIS A O 1
ATOM 1610 N N . ASP A 1 198 ? -16.169 -3.291 16.570 1.00 97.88 198 ASP A N 1
ATOM 1611 C CA . ASP A 1 198 ? -17.407 -2.706 16.085 1.00 97.88 198 ASP A CA 1
ATOM 1612 C C . ASP A 1 198 ? -18.640 -3.227 16.817 1.00 97.88 198 ASP A C 1
ATOM 1614 O O . ASP A 1 198 ? -18.544 -3.996 17.778 1.00 97.88 198 ASP A O 1
ATOM 1618 N N . LYS A 1 199 ? -19.811 -2.778 16.358 1.00 97.06 199 LYS A N 1
ATOM 1619 C CA . LYS A 1 199 ? -21.106 -3.110 16.962 1.00 97.06 199 LYS A CA 1
ATOM 1620 C C . LYS A 1 199 ? -21.394 -4.615 17.012 1.00 97.06 199 LYS A C 1
ATOM 1622 O O . LYS A 1 199 ? -22.141 -5.042 17.886 1.00 97.06 199 LYS A O 1
ATOM 1627 N N . ASP A 1 200 ? -20.817 -5.387 16.090 1.00 96.88 200 ASP A N 1
ATOM 1628 C CA . ASP A 1 200 ? -21.017 -6.832 15.977 1.00 96.88 200 ASP A CA 1
ATOM 1629 C C . ASP A 1 200 ? -19.942 -7.600 16.780 1.00 96.88 200 ASP A C 1
ATOM 1631 O O . ASP A 1 200 ? -19.979 -8.824 16.881 1.00 96.88 200 ASP A O 1
ATOM 1635 N N . GLY A 1 201 ? -19.005 -6.878 17.412 1.00 95.94 201 GLY A N 1
ATOM 1636 C CA . GLY A 1 201 ? -17.906 -7.429 18.204 1.00 95.94 201 GLY A CA 1
ATOM 1637 C C . GLY A 1 201 ? -16.682 -7.822 17.376 1.00 95.94 201 GLY A C 1
ATOM 1638 O O . GLY A 1 201 ? -15.697 -8.321 17.931 1.00 95.94 201 GLY A O 1
ATOM 1639 N N . ASP A 1 202 ? -16.693 -7.572 16.070 1.00 96.94 202 ASP A N 1
ATOM 1640 C CA . ASP A 1 202 ? -15.598 -7.941 15.183 1.00 96.94 202 ASP A CA 1
ATOM 1641 C C . ASP A 1 202 ? -14.380 -7.038 15.383 1.00 96.94 202 ASP A C 1
ATOM 1643 O O . ASP A 1 202 ? -14.473 -5.875 15.775 1.00 96.94 202 ASP A O 1
ATOM 1647 N N . TYR A 1 203 ? -13.209 -7.579 15.060 1.00 96.81 203 TYR A N 1
ATOM 1648 C CA . TYR A 1 203 ? -11.938 -6.873 15.146 1.00 96.81 203 TYR A CA 1
ATOM 1649 C C . TYR A 1 203 ? -11.797 -5.777 14.074 1.00 96.81 203 TYR A C 1
ATOM 1651 O O . TYR A 1 203 ? -11.985 -6.036 12.884 1.00 96.81 203 TYR A O 1
ATOM 1659 N N . ILE A 1 204 ? -11.374 -4.578 14.491 1.00 96.38 204 ILE A N 1
ATOM 1660 C CA . ILE A 1 204 ? -11.032 -3.455 13.600 1.00 96.38 204 ILE A CA 1
ATOM 1661 C C . ILE A 1 204 ? -9.511 -3.249 13.554 1.00 96.38 204 ILE A C 1
ATOM 1663 O O . ILE A 1 204 ? -8.858 -3.366 12.514 1.00 96.38 204 ILE A O 1
ATOM 1667 N N . CYS A 1 205 ? -8.941 -2.925 14.711 1.00 95.19 205 CYS A N 1
ATOM 1668 C CA . CYS A 1 205 ? -7.534 -2.601 14.902 1.00 95.19 205 CYS A CA 1
ATOM 1669 C C . CYS A 1 205 ? -7.151 -2.788 16.376 1.00 95.19 205 CYS A C 1
ATOM 1671 O O . CYS A 1 205 ? -7.983 -3.105 17.229 1.00 95.19 205 CYS A O 1
ATOM 1673 N N . GLU A 1 206 ? -5.875 -2.612 16.693 1.00 94.38 206 GLU A N 1
ATOM 1674 C CA . GLU A 1 206 ? -5.372 -2.627 18.061 1.00 94.38 206 GLU A CA 1
ATOM 1675 C C . GLU A 1 206 ? -4.217 -1.644 18.248 1.00 94.38 206 GLU A C 1
ATOM 1677 O O . GLU A 1 206 ? -3.406 -1.443 17.349 1.00 94.38 206 GLU A O 1
ATOM 1682 N N . VAL A 1 207 ? -4.122 -1.055 19.435 1.00 92.94 207 VAL A N 1
ATOM 1683 C CA . VAL A 1 207 ? -2.941 -0.320 19.885 1.00 92.94 207 VAL A CA 1
ATOM 1684 C C . VAL A 1 207 ? -2.118 -1.262 20.748 1.00 92.94 207 VAL A C 1
ATOM 1686 O O . VAL A 1 207 ? -2.604 -1.790 21.751 1.00 92.94 207 VAL A O 1
ATOM 1689 N N . ARG A 1 208 ? -0.870 -1.496 20.348 1.00 89.50 208 ARG A N 1
ATOM 1690 C CA . ARG A 1 208 ? 0.049 -2.383 21.064 1.00 89.50 208 ARG A CA 1
ATOM 1691 C C . ARG A 1 208 ? 0.961 -1.615 22.010 1.00 89.50 208 ARG A C 1
ATOM 1693 O O . ARG A 1 208 ? 1.338 -0.476 21.727 1.00 89.50 208 ARG A O 1
ATOM 1700 N N . TYR A 1 209 ? 1.313 -2.264 23.121 1.00 80.75 209 TYR A N 1
ATOM 1701 C CA . TYR A 1 209 ? 2.148 -1.690 24.171 1.00 80.75 209 TYR A CA 1
ATOM 1702 C C . TYR A 1 209 ? 3.461 -1.101 23.644 1.00 80.75 209 TYR A C 1
ATOM 1704 O O . TYR A 1 209 ? 4.218 -1.741 22.917 1.00 80.75 209 TYR A O 1
ATOM 1712 N N . GLY A 1 210 ? 3.727 0.136 24.062 1.00 63.56 210 GLY A N 1
ATOM 1713 C CA . GLY A 1 210 ? 4.791 0.991 23.547 1.00 63.56 210 GLY A CA 1
ATOM 1714 C C . GLY A 1 210 ? 6.072 1.067 24.381 1.00 63.56 210 GLY A C 1
ATOM 1715 O O . GLY A 1 210 ? 6.931 1.876 24.043 1.00 63.56 210 GLY A O 1
ATOM 1716 N N . GLY A 1 211 ? 6.217 0.328 25.484 1.00 64.19 211 GLY A N 1
ATOM 1717 C CA . GLY A 1 211 ? 7.305 0.566 26.445 1.00 64.19 211 GLY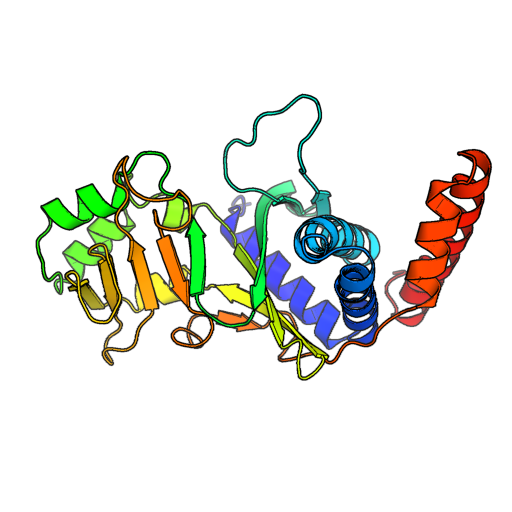 A CA 1
ATOM 1718 C C . GLY A 1 211 ? 8.720 0.442 25.863 1.00 64.19 211 GLY A C 1
ATOM 1719 O O . GLY A 1 211 ? 8.936 -0.175 24.816 1.00 64.19 211 GLY A O 1
ATOM 1720 N N . ALA A 1 212 ? 9.708 1.006 26.569 1.00 60.09 212 ALA A N 1
ATOM 1721 C CA . ALA A 1 212 ? 11.118 1.009 26.154 1.00 60.09 212 ALA A CA 1
ATOM 1722 C C . ALA A 1 212 ? 11.687 -0.406 25.914 1.00 60.09 212 ALA A C 1
ATOM 1724 O O . ALA A 1 212 ? 12.567 -0.574 25.074 1.00 60.09 212 ALA A O 1
ATOM 1725 N N . ALA A 1 213 ? 11.139 -1.418 26.596 1.00 60.38 213 ALA A N 1
ATOM 1726 C CA . ALA A 1 213 ? 11.531 -2.821 26.465 1.00 60.38 213 ALA A CA 1
ATOM 1727 C C . ALA A 1 213 ? 10.947 -3.542 25.229 1.00 60.38 213 ALA A C 1
ATOM 1729 O O . ALA A 1 213 ? 11.457 -4.594 24.852 1.00 60.38 213 ALA A O 1
ATOM 1730 N N . ALA A 1 214 ? 9.900 -3.007 24.589 1.00 62.34 214 ALA A N 1
ATOM 1731 C CA . ALA A 1 214 ? 9.271 -3.643 23.429 1.00 62.34 214 ALA A CA 1
ATOM 1732 C C . ALA A 1 214 ? 10.083 -3.402 22.140 1.00 62.34 214 ALA A C 1
ATOM 1734 O O . ALA A 1 214 ? 10.753 -2.379 21.984 1.00 62.34 214 ALA A O 1
ATOM 1735 N N . ASN A 1 215 ? 10.023 -4.319 21.173 1.00 66.69 215 ASN A N 1
ATOM 1736 C CA . ASN A 1 215 ? 10.600 -4.079 19.844 1.00 66.69 215 ASN A CA 1
ATOM 1737 C C . ASN A 1 215 ? 9.804 -2.963 19.128 1.00 66.69 215 ASN A C 1
ATOM 1739 O O . ASN A 1 215 ? 8.600 -2.856 19.319 1.00 66.69 215 ASN A O 1
ATOM 1743 N N . ALA A 1 216 ? 10.428 -2.143 18.272 1.00 60.69 216 ALA A N 1
ATOM 1744 C CA . ALA A 1 216 ? 9.712 -1.152 17.450 1.00 60.69 216 ALA A CA 1
ATOM 1745 C C . ALA A 1 216 ? 8.550 -1.769 16.639 1.00 60.69 216 ALA A C 1
ATOM 1747 O O . ALA A 1 216 ? 7.492 -1.157 16.528 1.00 60.69 216 ALA A O 1
ATOM 1748 N N . LEU A 1 217 ? 8.706 -3.024 16.200 1.00 61.97 217 LEU A N 1
ATOM 1749 C CA . LEU A 1 217 ? 7.677 -3.843 15.542 1.00 61.97 217 LEU A CA 1
ATOM 1750 C C . LEU A 1 217 ? 6.584 -4.370 16.495 1.00 61.97 217 LEU A C 1
ATOM 1752 O O . LEU A 1 217 ? 5.845 -5.288 16.152 1.00 61.97 217 LEU A O 1
ATOM 1756 N N . GLN A 1 218 ? 6.496 -3.862 17.720 1.00 67.38 218 GLN A N 1
ATOM 1757 C CA . GLN A 1 218 ? 5.471 -4.236 18.697 1.00 67.38 218 GLN A CA 1
ATOM 1758 C C . GLN A 1 218 ? 4.731 -3.020 19.258 1.00 67.38 218 GLN A C 1
ATOM 1760 O O . GLN A 1 218 ? 3.902 -3.194 20.141 1.00 67.38 218 GLN A O 1
ATOM 1765 N N . ARG A 1 219 ? 4.998 -1.811 18.747 1.00 79.25 219 ARG A N 1
ATOM 1766 C CA . ARG A 1 219 ? 4.489 -0.554 19.311 1.00 79.25 219 ARG A CA 1
ATOM 1767 C C . ARG A 1 219 ? 3.566 0.167 18.334 1.00 79.25 219 ARG A C 1
ATOM 1769 O O . ARG A 1 219 ? 3.798 0.132 17.130 1.00 79.25 219 ARG A O 1
ATOM 1776 N N . GLY A 1 220 ? 2.554 0.853 18.852 1.00 87.06 220 GLY A N 1
ATOM 1777 C CA . GLY A 1 220 ? 1.688 1.732 18.063 1.00 87.06 220 GLY A CA 1
ATOM 1778 C C . GLY A 1 220 ? 0.457 1.051 17.489 1.00 87.06 220 GLY A C 1
ATOM 1779 O O . GLY A 1 220 ? -0.054 0.090 18.070 1.00 87.06 220 GLY A O 1
ATOM 1780 N N . LEU A 1 221 ? -0.045 1.587 16.379 1.00 89.81 221 LEU A N 1
ATOM 1781 C CA . LEU A 1 221 ? -1.309 1.171 15.790 1.00 89.81 221 LEU A CA 1
ATOM 1782 C C . LEU A 1 221 ? -1.113 -0.018 14.852 1.00 89.81 221 LEU A C 1
ATOM 1784 O O . LEU A 1 221 ? -0.280 0.008 13.948 1.00 89.81 221 LEU A O 1
ATOM 1788 N N . TRP A 1 222 ? -1.919 -1.052 15.049 1.00 92.12 222 TRP A N 1
ATOM 1789 C CA . TRP A 1 222 ? -1.902 -2.293 14.291 1.00 92.12 222 TRP A CA 1
ATOM 1790 C C . TRP A 1 222 ? -3.298 -2.652 13.801 1.00 92.12 222 TRP A C 1
ATOM 1792 O O . TRP A 1 222 ? -4.307 -2.321 14.411 1.00 92.12 222 TRP A O 1
ATOM 1802 N N . THR A 1 223 ? -3.356 -3.402 12.715 1.00 93.62 223 THR A N 1
ATOM 1803 C CA . THR A 1 223 ? -4.551 -4.111 12.265 1.00 93.62 223 THR A CA 1
ATOM 1804 C C . THR A 1 223 ? -4.142 -5.491 11.741 1.00 93.62 223 THR A C 1
ATOM 1806 O O . THR A 1 223 ? -3.004 -5.942 11.910 1.00 93.62 223 THR A O 1
ATOM 1809 N N . ASN A 1 224 ? -5.066 -6.205 11.112 1.00 93.81 224 ASN A N 1
ATOM 1810 C CA . ASN A 1 224 ? -4.819 -7.497 10.508 1.00 93.81 224 ASN A CA 1
ATOM 1811 C C . ASN A 1 224 ? -5.676 -7.642 9.252 1.00 93.81 224 ASN A C 1
ATOM 1813 O O . ASN A 1 224 ? -6.892 -7.773 9.337 1.00 93.81 224 ASN A O 1
ATOM 1817 N N . THR A 1 225 ? -5.030 -7.675 8.090 1.00 92.75 225 THR A N 1
ATOM 1818 C CA . THR A 1 225 ? -5.703 -7.777 6.779 1.00 92.75 225 THR A CA 1
ATOM 1819 C C . THR A 1 225 ? -6.604 -9.004 6.609 1.00 92.75 225 THR A C 1
ATOM 1821 O O . THR A 1 225 ? -7.536 -8.950 5.808 1.00 92.75 225 THR A O 1
ATOM 1824 N N . LYS A 1 226 ? -6.387 -10.079 7.382 1.00 92.12 226 LYS A N 1
ATOM 1825 C CA . LYS A 1 226 ? -7.258 -11.268 7.404 1.00 92.12 226 LYS A CA 1
ATOM 1826 C C . LYS A 1 226 ? -8.476 -11.121 8.311 1.00 92.12 226 LYS A C 1
ATOM 1828 O O . LYS A 1 226 ? -9.536 -11.636 7.987 1.00 92.12 226 LYS A O 1
ATOM 1833 N N . ASN A 1 227 ? -8.315 -10.462 9.457 1.00 93.69 227 ASN A N 1
ATOM 1834 C CA . ASN A 1 227 ? -9.360 -10.413 10.488 1.00 93.69 227 ASN A CA 1
ATOM 1835 C C . ASN A 1 227 ? -10.216 -9.145 10.387 1.00 93.69 227 ASN A C 1
ATOM 1837 O O . ASN A 1 227 ? -11.368 -9.152 10.794 1.00 93.69 227 ASN A O 1
ATOM 1841 N N . ALA A 1 228 ? -9.649 -8.066 9.849 1.00 94.81 228 ALA A N 1
ATOM 1842 C CA . ALA A 1 228 ? -10.290 -6.768 9.669 1.00 94.81 228 ALA A CA 1
ATOM 1843 C C . ALA A 1 228 ? -10.626 -6.500 8.193 1.00 94.81 228 ALA A C 1
ATOM 1845 O O . ALA A 1 228 ? -10.699 -5.345 7.787 1.00 94.81 228 ALA A O 1
ATOM 1846 N N . THR A 1 229 ? -10.805 -7.537 7.362 1.00 93.75 229 THR A N 1
ATOM 1847 C CA . THR A 1 229 ? -10.955 -7.399 5.898 1.00 93.75 229 THR A CA 1
ATOM 1848 C C . THR A 1 229 ? -12.060 -6.420 5.490 1.00 93.75 229 THR A C 1
ATOM 1850 O O . THR A 1 229 ? -11.902 -5.723 4.496 1.00 93.75 229 THR A O 1
ATOM 1853 N N . LYS A 1 230 ? -13.133 -6.291 6.283 1.00 95.56 230 LYS A N 1
ATOM 1854 C CA . LYS A 1 230 ? -14.224 -5.328 6.046 1.00 95.56 230 LYS A CA 1
ATOM 1855 C C . LYS A 1 230 ? -13.813 -3.851 6.105 1.00 95.56 230 LYS A C 1
ATOM 1857 O O . LYS A 1 230 ? -14.542 -3.011 5.597 1.00 95.56 230 LYS A O 1
ATOM 1862 N N . TYR A 1 231 ? -12.665 -3.548 6.708 1.00 94.88 231 TYR A N 1
ATOM 1863 C CA . TYR A 1 231 ? -12.074 -2.207 6.774 1.00 94.88 231 TYR A CA 1
ATOM 1864 C C . TYR A 1 231 ? -10.987 -1.995 5.725 1.00 94.88 231 TYR A C 1
ATOM 1866 O O . TYR A 1 231 ? -10.252 -1.012 5.784 1.00 94.88 231 TYR A O 1
ATOM 1874 N N . PHE A 1 232 ? -10.856 -2.922 4.779 1.00 94.88 232 PHE A N 1
ATOM 1875 C CA . PHE A 1 232 ? -9.964 -2.775 3.650 1.00 94.88 232 PHE A CA 1
ATOM 1876 C C . PHE A 1 232 ? -10.740 -2.780 2.343 1.00 94.88 232 PHE A C 1
ATOM 1878 O O . PHE A 1 232 ? -11.631 -3.597 2.121 1.00 94.88 232 PHE A O 1
ATOM 1885 N N . THR A 1 233 ? -10.322 -1.914 1.433 1.00 95.00 233 THR A N 1
ATOM 1886 C CA . THR A 1 233 ? -10.700 -1.991 0.022 1.00 95.00 233 THR A CA 1
ATOM 1887 C C . THR A 1 233 ? -9.515 -2.502 -0.787 1.00 95.00 233 THR A C 1
ATOM 1889 O O . THR A 1 233 ? -8.362 -2.306 -0.404 1.00 95.00 233 THR A O 1
ATOM 1892 N N . SER A 1 234 ? -9.781 -3.213 -1.883 1.00 96.25 234 SER A N 1
ATOM 1893 C CA . SER A 1 234 ? -8.732 -3.688 -2.787 1.00 96.25 234 SER A CA 1
ATOM 1894 C C . SER A 1 234 ? -8.606 -2.738 -3.971 1.00 96.25 234 SER A C 1
ATOM 1896 O O . SER A 1 234 ? -9.520 -2.649 -4.791 1.00 96.25 234 SER A O 1
ATOM 1898 N N . ALA A 1 235 ? -7.455 -2.079 -4.090 1.00 96.81 235 ALA A N 1
ATOM 1899 C CA . ALA A 1 235 ? -7.121 -1.257 -5.248 1.00 96.81 235 ALA A CA 1
ATOM 1900 C C . ALA A 1 235 ? -6.889 -2.107 -6.509 1.00 96.81 235 ALA A C 1
ATOM 1902 O O . ALA A 1 235 ? -7.020 -1.617 -7.626 1.00 96.81 235 ALA A O 1
ATOM 1903 N N . THR A 1 236 ? -6.579 -3.397 -6.350 1.00 96.19 236 THR A N 1
ATOM 1904 C CA . THR A 1 236 ? -6.437 -4.343 -7.466 1.00 96.19 236 THR A CA 1
ATOM 1905 C C . THR A 1 236 ? -7.732 -5.058 -7.851 1.00 96.19 236 THR A C 1
ATOM 1907 O O . THR A 1 236 ? -7.723 -5.854 -8.786 1.00 96.19 236 THR A O 1
ATOM 1910 N N . GLY A 1 237 ? -8.848 -4.804 -7.157 1.00 94.12 237 GLY A N 1
ATOM 1911 C CA . GLY A 1 237 ? -10.116 -5.504 -7.395 1.00 94.12 237 GLY A CA 1
ATOM 1912 C C . GLY A 1 237 ? -10.114 -6.975 -6.951 1.00 94.12 237 GLY A C 1
ATOM 1913 O O . GLY A 1 237 ? -10.947 -7.756 -7.401 1.00 94.12 237 GLY A O 1
ATOM 1914 N N . GLY A 1 238 ? -9.183 -7.362 -6.078 1.00 95.38 238 GLY A N 1
ATOM 1915 C CA . GLY A 1 238 ? -8.980 -8.728 -5.603 1.00 95.38 238 GLY A CA 1
ATOM 1916 C C . GLY A 1 238 ? -7.532 -9.196 -5.739 1.00 95.38 238 GLY A C 1
ATOM 1917 O O . GLY A 1 238 ? -6.608 -8.404 -5.937 1.00 95.38 238 GLY A O 1
ATOM 1918 N N . TRP A 1 239 ? -7.340 -10.508 -5.602 1.00 96.12 239 TRP A N 1
ATOM 1919 C CA . TRP A 1 239 ? -6.047 -11.158 -5.798 1.00 96.12 239 TRP A CA 1
ATOM 1920 C C . TRP A 1 239 ? -5.664 -11.187 -7.282 1.00 96.12 239 TRP A C 1
ATOM 1922 O O . TRP A 1 239 ? -6.449 -11.630 -8.116 1.00 96.12 239 TRP A O 1
ATOM 1932 N N . ILE A 1 240 ? -4.438 -10.767 -7.587 1.00 95.44 240 ILE A N 1
ATOM 1933 C CA . ILE A 1 240 ? -3.815 -10.843 -8.909 1.00 95.44 240 ILE A CA 1
ATOM 1934 C C . ILE A 1 240 ? -2.722 -11.906 -8.879 1.00 95.44 240 ILE A C 1
ATOM 1936 O O . ILE A 1 240 ? -1.800 -11.824 -8.063 1.00 95.44 240 ILE A O 1
ATOM 1940 N N . ASP A 1 241 ? -2.788 -12.855 -9.808 1.00 96.25 241 ASP A N 1
ATOM 1941 C CA . ASP A 1 241 ? -1.714 -13.824 -10.027 1.00 96.25 241 ASP A CA 1
ATOM 1942 C C . ASP A 1 241 ? -0.501 -13.157 -10.681 1.00 96.25 241 ASP A C 1
ATOM 1944 O O . ASP A 1 241 ? -0.639 -12.400 -11.648 1.00 96.25 241 ASP A O 1
ATOM 1948 N N . TYR A 1 242 ? 0.692 -13.489 -10.199 1.00 92.62 242 TYR A N 1
ATOM 1949 C CA . TYR A 1 242 ? 1.963 -13.021 -10.735 1.00 92.62 242 TYR A CA 1
ATOM 1950 C C . TYR A 1 242 ? 2.851 -14.186 -11.186 1.00 92.62 242 TYR A C 1
ATOM 1952 O O . TYR A 1 242 ? 2.712 -15.326 -10.740 1.00 92.62 242 TYR A O 1
ATOM 1960 N N . SER A 1 243 ? 3.792 -13.896 -12.082 1.00 93.00 243 SER A N 1
ATOM 1961 C CA . SER A 1 243 ? 4.749 -14.877 -12.606 1.00 93.00 243 SER A CA 1
ATOM 1962 C C . SER A 1 243 ? 6.187 -14.407 -12.432 1.00 93.00 243 SER A C 1
ATOM 1964 O O . SER A 1 243 ? 6.456 -13.210 -12.440 1.00 93.00 243 SER A O 1
ATOM 1966 N N . ASP A 1 244 ? 7.120 -15.351 -12.330 1.00 93.38 244 ASP A N 1
ATOM 1967 C CA . ASP A 1 244 ? 8.542 -15.020 -12.256 1.00 93.38 244 ASP A CA 1
ATOM 1968 C C . ASP A 1 244 ? 9.076 -14.599 -13.635 1.00 93.38 244 ASP A C 1
ATOM 1970 O O . ASP A 1 244 ? 8.879 -15.295 -14.632 1.00 93.38 244 ASP A O 1
ATOM 1974 N N . ASN A 1 245 ? 9.808 -13.488 -13.685 1.00 94.81 245 ASN A N 1
ATOM 1975 C CA . ASN A 1 245 ? 10.472 -12.966 -14.874 1.00 94.81 245 ASN A CA 1
ATOM 1976 C C . ASN A 1 245 ? 11.991 -13.207 -14.800 1.00 94.81 245 ASN A C 1
ATOM 1978 O O . ASN A 1 245 ? 12.782 -12.326 -14.460 1.00 94.81 245 ASN A O 1
ATOM 1982 N N . LEU A 1 246 ? 12.436 -14.417 -15.138 1.00 95.88 246 LEU A N 1
ATOM 1983 C CA . LEU A 1 246 ? 13.860 -14.777 -15.054 1.00 95.88 246 LEU A CA 1
ATOM 1984 C C . LEU A 1 246 ? 14.764 -13.958 -15.997 1.00 95.88 246 LEU A C 1
ATOM 1986 O O . LEU A 1 246 ? 15.967 -13.855 -15.753 1.00 95.88 246 LEU A O 1
ATOM 1990 N N . LEU A 1 247 ? 14.212 -13.356 -17.058 1.00 96.31 247 LEU A N 1
ATOM 1991 C CA . LEU A 1 247 ? 14.961 -12.433 -17.916 1.00 96.31 247 LEU A CA 1
ATOM 1992 C C . LEU A 1 247 ? 15.304 -11.140 -17.180 1.00 96.31 247 LEU A C 1
ATOM 1994 O O . LEU A 1 247 ? 16.419 -10.648 -17.330 1.00 96.31 247 LEU A O 1
ATOM 1998 N N . LEU A 1 248 ? 14.403 -10.636 -16.335 1.00 95.25 248 LEU A N 1
ATOM 1999 C CA . LEU A 1 248 ? 14.684 -9.477 -15.490 1.00 95.25 248 LEU A CA 1
ATOM 2000 C C . LEU A 1 248 ? 15.836 -9.764 -14.520 1.00 95.25 248 LEU A C 1
ATOM 2002 O O . LEU A 1 248 ? 16.721 -8.929 -14.365 1.00 95.25 248 LEU A O 1
ATOM 2006 N N . VAL A 1 249 ? 15.890 -10.966 -13.934 1.00 94.44 249 VAL A N 1
ATOM 2007 C CA . VAL A 1 249 ? 17.019 -11.376 -13.076 1.00 94.44 249 VAL A CA 1
ATOM 2008 C C . VAL A 1 249 ? 18.340 -11.311 -13.847 1.00 94.44 249 VAL A C 1
ATOM 2010 O O . VAL A 1 249 ? 19.298 -10.707 -13.369 1.00 94.44 249 VAL A O 1
ATOM 2013 N N . LYS A 1 250 ? 18.377 -11.854 -15.071 1.00 96.19 250 LYS A N 1
ATOM 2014 C CA . LYS A 1 250 ? 19.562 -11.777 -15.943 1.00 96.19 250 LYS A CA 1
ATOM 2015 C C . LYS A 1 250 ? 19.921 -10.336 -16.306 1.00 96.19 250 LYS A C 1
ATOM 2017 O O . LYS A 1 250 ? 21.099 -9.986 -16.285 1.00 96.19 250 LYS A O 1
ATOM 2022 N N . LEU A 1 251 ? 18.927 -9.498 -16.608 1.00 95.69 251 LEU A N 1
ATOM 2023 C CA . LEU A 1 251 ? 19.132 -8.080 -16.905 1.00 95.69 251 LEU A CA 1
ATOM 2024 C C . LEU A 1 251 ? 19.804 -7.368 -15.726 1.00 95.69 251 LEU A C 1
ATOM 2026 O O . LEU A 1 251 ? 20.791 -6.667 -15.934 1.00 95.69 251 LEU A O 1
ATOM 2030 N N . PHE A 1 252 ? 19.335 -7.602 -14.496 1.00 93.25 252 PHE A N 1
ATOM 2031 C CA . PHE A 1 252 ? 19.972 -7.076 -13.287 1.00 93.25 252 PHE A CA 1
ATOM 2032 C C . PHE A 1 252 ? 21.404 -7.592 -13.119 1.00 93.25 252 PHE A C 1
ATOM 2034 O O . PHE A 1 252 ? 22.308 -6.793 -12.884 1.00 93.25 252 PHE A O 1
ATOM 2041 N N . SER A 1 253 ? 21.646 -8.897 -13.292 1.00 94.69 253 SER A N 1
ATOM 2042 C CA . SER A 1 253 ? 23.001 -9.462 -13.203 1.00 94.69 253 SER A CA 1
ATOM 2043 C C . SER A 1 253 ? 23.973 -8.803 -14.185 1.00 94.69 253 SER A C 1
ATOM 2045 O O . SER A 1 253 ? 25.088 -8.456 -13.804 1.00 94.69 253 SER A O 1
ATOM 2047 N N . HIS A 1 254 ? 23.552 -8.576 -15.432 1.00 96.81 254 HIS A N 1
ATOM 2048 C CA . HIS A 1 254 ? 24.375 -7.878 -16.420 1.00 96.81 254 HIS A CA 1
ATOM 2049 C C . HIS A 1 254 ? 24.520 -6.387 -16.113 1.00 96.81 254 HIS A C 1
ATOM 2051 O O . HIS A 1 254 ? 25.611 -5.838 -16.281 1.00 96.81 254 HIS A O 1
ATOM 2057 N N . ALA A 1 255 ? 23.464 -5.728 -15.630 1.00 96.62 255 ALA A N 1
ATOM 2058 C CA . ALA A 1 255 ? 23.522 -4.326 -15.241 1.00 96.62 255 ALA A CA 1
ATOM 2059 C C . ALA A 1 255 ? 24.579 -4.090 -14.150 1.00 96.62 255 ALA A C 1
ATOM 2061 O O . ALA A 1 255 ? 25.343 -3.137 -14.258 1.00 96.62 255 ALA A O 1
ATOM 2062 N N . LEU A 1 256 ? 24.715 -4.983 -13.164 1.00 96.69 256 LEU A N 1
ATOM 2063 C CA . LEU A 1 256 ? 25.681 -4.824 -12.066 1.00 96.69 256 LEU A CA 1
ATOM 2064 C C . LEU A 1 256 ? 27.158 -4.810 -12.501 1.00 96.69 256 LEU A C 1
ATOM 2066 O O . LEU A 1 256 ? 27.991 -4.274 -11.777 1.00 96.69 256 LEU A O 1
ATOM 2070 N N . ILE A 1 257 ? 27.486 -5.362 -13.673 1.00 97.38 257 ILE A N 1
ATOM 2071 C CA . ILE A 1 257 ? 28.857 -5.393 -14.221 1.00 97.38 257 ILE A CA 1
ATOM 2072 C C . ILE A 1 257 ? 29.025 -4.524 -15.478 1.00 97.38 257 ILE A C 1
ATOM 2074 O O . ILE A 1 257 ? 30.079 -4.538 -16.110 1.00 97.38 257 ILE A O 1
ATOM 2078 N N . SER A 1 258 ? 27.979 -3.791 -15.869 1.00 98.12 258 SER A N 1
ATOM 2079 C CA . SER A 1 258 ? 27.975 -2.939 -17.061 1.00 98.12 258 SER A CA 1
ATOM 2080 C C . SER A 1 258 ? 28.406 -1.506 -16.750 1.00 98.12 258 SER A C 1
ATOM 2082 O O . SER A 1 258 ? 28.321 -1.031 -15.620 1.00 98.12 258 SER A O 1
ATOM 2084 N N . THR A 1 259 ? 28.834 -0.782 -17.784 1.00 98.25 259 THR A N 1
ATOM 2085 C CA . THR A 1 259 ? 29.163 0.644 -17.678 1.00 98.25 259 THR A CA 1
ATOM 2086 C C . THR A 1 259 ? 27.900 1.508 -17.666 1.00 98.25 259 THR A C 1
ATOM 2088 O O . THR A 1 259 ? 26.854 1.113 -18.186 1.00 98.25 259 THR A O 1
ATOM 2091 N N . GLN A 1 260 ? 28.023 2.750 -17.184 1.00 98.06 260 GLN A N 1
ATOM 2092 C CA . GLN A 1 260 ? 26.949 3.748 -17.253 1.00 98.06 260 GLN A CA 1
ATOM 2093 C C . GLN A 1 260 ? 26.418 3.939 -18.685 1.00 98.06 260 GLN A C 1
ATOM 2095 O O . GLN A 1 260 ? 25.227 4.170 -18.886 1.00 98.06 260 GLN A O 1
ATOM 2100 N N . GLN A 1 261 ? 27.289 3.834 -19.695 1.00 98.19 261 GLN A N 1
ATOM 2101 C CA . GLN A 1 261 ? 26.874 3.929 -21.092 1.00 98.19 261 GLN A CA 1
ATOM 2102 C C . GLN A 1 261 ? 25.976 2.751 -21.498 1.00 98.19 261 GLN A C 1
ATOM 2104 O O . GLN A 1 261 ? 24.952 2.964 -22.144 1.00 98.19 261 GLN A O 1
ATOM 2109 N N . GLY A 1 262 ? 26.312 1.529 -21.069 1.00 98.06 262 GLY A N 1
ATOM 2110 C CA . GLY A 1 262 ? 25.454 0.357 -21.252 1.00 98.06 262 GLY A CA 1
ATOM 2111 C C . GLY A 1 262 ? 24.088 0.530 -20.583 1.00 98.06 262 GLY A C 1
ATOM 2112 O O . GLY A 1 262 ? 23.060 0.253 -21.199 1.00 98.06 262 GLY A O 1
ATOM 2113 N N . HIS A 1 263 ? 24.054 1.082 -19.365 1.00 98.19 263 HIS A N 1
ATOM 2114 C CA . HIS A 1 263 ? 22.797 1.374 -18.664 1.00 98.19 263 HIS A CA 1
ATOM 2115 C C . HIS A 1 263 ? 21.935 2.402 -19.396 1.00 98.19 263 HIS A C 1
ATOM 2117 O O . HIS A 1 263 ? 20.727 2.213 -19.482 1.00 98.19 263 HIS A O 1
ATOM 2123 N N . LYS A 1 264 ? 22.530 3.462 -19.962 1.00 98.12 264 LYS A N 1
ATOM 2124 C CA . LYS A 1 264 ? 21.794 4.462 -20.758 1.00 98.12 264 LYS A CA 1
ATOM 2125 C C . LYS A 1 264 ? 21.102 3.829 -21.966 1.00 98.12 264 LYS A C 1
ATOM 2127 O O . LYS A 1 264 ? 19.942 4.139 -22.224 1.00 98.12 264 LYS A O 1
ATOM 2132 N N . TYR A 1 265 ? 21.788 2.934 -22.678 1.00 97.81 265 TYR A N 1
ATOM 2133 C CA . TYR A 1 265 ? 21.200 2.229 -23.819 1.00 97.81 265 TYR A CA 1
ATOM 2134 C C . TYR A 1 265 ? 20.079 1.277 -23.401 1.00 97.81 265 TYR A C 1
ATOM 2136 O O . TYR A 1 265 ? 19.017 1.283 -24.018 1.00 97.81 265 TYR A O 1
ATOM 2144 N N . ALA A 1 266 ? 20.284 0.508 -22.328 1.00 97.69 266 ALA A N 1
ATOM 2145 C CA . ALA A 1 266 ? 19.242 -0.359 -21.786 1.00 97.69 266 ALA A CA 1
ATOM 2146 C C . ALA A 1 266 ? 18.009 0.452 -21.354 1.00 97.69 266 ALA A C 1
ATOM 2148 O O . ALA A 1 266 ? 16.886 0.112 -21.715 1.00 97.69 266 ALA A O 1
ATOM 2149 N N . LEU A 1 267 ? 18.216 1.571 -20.652 1.00 97.62 267 LEU A N 1
ATOM 2150 C CA . LEU A 1 267 ? 17.142 2.455 -20.208 1.00 97.62 267 LEU A CA 1
ATOM 2151 C C . LEU A 1 267 ? 16.336 3.027 -21.380 1.00 97.62 267 LEU A C 1
ATOM 2153 O O . LEU A 1 267 ? 15.116 3.110 -21.281 1.00 97.62 267 LEU A O 1
ATOM 2157 N N . ALA A 1 268 ? 16.986 3.401 -22.486 1.00 98.12 268 ALA A N 1
ATOM 2158 C CA . ALA A 1 268 ? 16.281 3.872 -23.678 1.00 98.12 268 ALA A CA 1
ATOM 2159 C C . ALA A 1 268 ? 15.320 2.804 -24.227 1.00 98.12 268 ALA A C 1
ATOM 2161 O O . ALA A 1 268 ? 14.166 3.113 -24.504 1.00 98.12 268 ALA A O 1
ATOM 2162 N N . LYS A 1 269 ? 15.752 1.537 -24.289 1.00 98.19 269 LYS A N 1
ATOM 2163 C CA . LYS A 1 269 ? 14.896 0.428 -24.740 1.00 98.19 269 LYS A CA 1
ATOM 2164 C C . LYS A 1 269 ? 13.743 0.117 -23.797 1.00 98.19 269 LYS A C 1
ATOM 2166 O O . LYS A 1 269 ? 12.648 -0.168 -24.264 1.00 98.19 269 LYS A O 1
ATOM 2171 N N . LEU A 1 270 ? 13.963 0.224 -22.490 1.00 97.38 270 LEU A N 1
ATOM 2172 C CA . LEU A 1 270 ? 12.883 0.070 -21.515 1.00 97.38 270 LEU A CA 1
ATOM 2173 C C . LEU A 1 270 ? 11.846 1.195 -21.631 1.00 97.38 270 LEU A C 1
ATOM 2175 O O . LEU A 1 270 ? 10.658 0.934 -21.502 1.00 97.38 270 LEU A O 1
ATOM 2179 N N . LYS A 1 271 ? 12.276 2.433 -21.907 1.00 97.50 271 LYS A N 1
ATOM 2180 C CA . LYS A 1 271 ? 11.356 3.558 -22.140 1.00 97.50 271 LYS A CA 1
ATOM 2181 C C . LYS A 1 271 ? 10.518 3.365 -23.400 1.00 97.50 271 LYS A C 1
ATOM 2183 O O . LYS A 1 271 ? 9.310 3.533 -23.327 1.00 97.50 271 LYS A O 1
ATOM 2188 N N . GLU A 1 272 ? 11.143 2.953 -24.506 1.00 97.88 272 GLU A N 1
ATOM 2189 C CA . GLU A 1 272 ? 10.426 2.613 -25.744 1.00 97.88 272 GLU A CA 1
ATOM 2190 C C . GLU A 1 272 ? 9.338 1.552 -25.490 1.00 97.88 272 GLU A C 1
ATOM 2192 O O . GLU A 1 272 ? 8.207 1.711 -25.938 1.00 97.88 272 GLU A O 1
ATOM 2197 N N . ASP A 1 273 ? 9.652 0.494 -24.733 1.00 97.25 273 ASP A N 1
ATOM 2198 C CA . ASP A 1 273 ? 8.681 -0.547 -24.370 1.00 97.25 273 ASP A CA 1
ATOM 2199 C C . ASP A 1 273 ? 7.533 -0.011 -23.496 1.00 97.25 273 ASP A C 1
ATOM 2201 O O . ASP A 1 273 ? 6.365 -0.299 -23.755 1.00 97.25 273 ASP A O 1
ATOM 2205 N N . ILE A 1 274 ? 7.844 0.816 -22.493 1.00 96.94 274 ILE A N 1
ATOM 2206 C CA . ILE A 1 274 ? 6.837 1.448 -21.629 1.00 96.94 274 ILE A CA 1
ATOM 22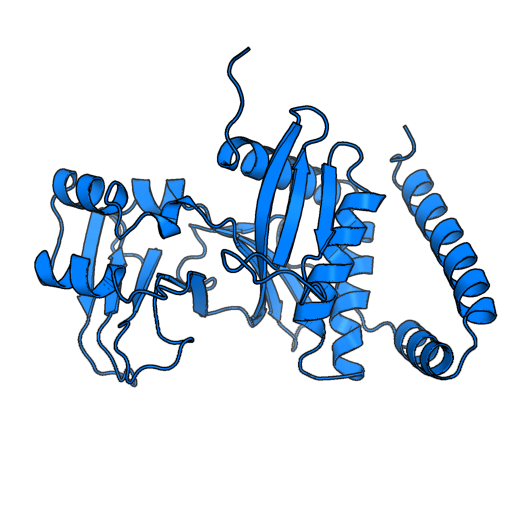07 C C . ILE A 1 274 ? 5.895 2.342 -22.446 1.00 96.94 274 ILE A C 1
ATOM 2209 O O . ILE A 1 274 ? 4.682 2.285 -22.244 1.00 96.94 274 ILE A O 1
ATOM 2213 N N . ASP A 1 275 ? 6.420 3.133 -23.381 1.00 96.50 275 ASP A N 1
ATOM 2214 C CA . ASP A 1 275 ? 5.600 3.991 -24.237 1.00 96.50 275 ASP A CA 1
ATOM 2215 C C . ASP A 1 275 ? 4.671 3.151 -25.133 1.00 96.50 275 ASP A C 1
ATOM 2217 O O . ASP A 1 275 ? 3.477 3.433 -25.214 1.00 96.50 275 ASP A O 1
ATOM 2221 N N . LEU A 1 276 ? 5.149 2.031 -25.692 1.00 96.06 276 LEU A N 1
ATOM 2222 C CA . LEU A 1 276 ? 4.292 1.089 -26.430 1.00 96.06 276 LEU A CA 1
ATOM 2223 C C . LEU A 1 276 ? 3.160 0.508 -25.563 1.00 96.06 276 LEU A C 1
ATOM 2225 O O . LEU A 1 276 ? 2.037 0.315 -26.051 1.00 96.06 276 LEU A O 1
ATOM 2229 N N . GLN A 1 277 ? 3.421 0.238 -24.279 1.00 95.75 277 GLN A N 1
ATOM 2230 C CA . GLN A 1 277 ? 2.389 -0.210 -23.338 1.00 95.75 277 GLN A CA 1
ATOM 2231 C C . GLN A 1 277 ? 1.334 0.877 -23.086 1.00 95.75 277 GLN A C 1
ATOM 2233 O O . GLN A 1 277 ? 0.140 0.560 -23.019 1.00 95.75 277 GLN A O 1
ATOM 2238 N N . LYS A 1 278 ? 1.738 2.152 -22.994 1.00 95.12 278 LYS A N 1
ATOM 2239 C CA . LYS A 1 278 ? 0.803 3.282 -22.857 1.00 95.12 278 LYS A CA 1
ATOM 2240 C C . LYS A 1 278 ? -0.072 3.435 -24.092 1.00 95.12 278 LYS A C 1
ATOM 2242 O O . LYS A 1 278 ? -1.295 3.504 -23.941 1.00 95.12 278 LYS A O 1
ATOM 2247 N N . THR A 1 279 ? 0.512 3.374 -25.291 1.00 93.94 279 THR A N 1
ATOM 2248 C CA . THR A 1 279 ? -0.241 3.412 -26.553 1.00 93.94 279 THR A CA 1
ATOM 2249 C C . THR A 1 279 ? -1.280 2.299 -26.596 1.00 93.94 279 THR A C 1
ATOM 2251 O O . THR A 1 279 ? -2.461 2.546 -26.838 1.00 93.94 279 THR A O 1
ATOM 2254 N N . SER A 1 280 ? -0.859 1.073 -26.279 1.00 93.00 280 SER A N 1
ATOM 2255 C CA . SER A 1 280 ? -1.725 -0.114 -26.282 1.00 93.00 280 SER A CA 1
ATOM 2256 C C . SER A 1 280 ? -2.852 -0.033 -25.245 1.00 93.00 280 SER A C 1
ATOM 2258 O O . SER A 1 280 ? -3.926 -0.597 -25.446 1.00 93.00 280 SER A O 1
ATOM 2260 N N . SER A 1 281 ? -2.624 0.697 -24.152 1.00 93.81 281 SER A N 1
ATOM 2261 C CA . SER A 1 281 ? -3.587 0.924 -23.068 1.00 93.81 281 SER A CA 1
ATOM 2262 C C . SER A 1 281 ? -4.447 2.180 -23.259 1.00 93.81 281 SER A C 1
ATOM 2264 O O . SER A 1 281 ? -5.251 2.504 -22.384 1.00 93.81 281 SER A O 1
ATOM 2266 N N . ASN A 1 282 ? -4.300 2.886 -24.389 1.00 91.19 282 ASN A N 1
ATOM 2267 C CA . ASN A 1 282 ? -4.938 4.176 -24.676 1.00 91.19 282 ASN A CA 1
ATOM 2268 C C . ASN A 1 282 ? -4.639 5.265 -23.626 1.00 91.19 282 ASN A C 1
ATOM 2270 O O . ASN A 1 282 ? -5.519 6.057 -23.294 1.00 91.19 282 ASN A O 1
ATOM 2274 N N . LEU A 1 283 ? -3.410 5.293 -23.102 1.00 89.00 283 LEU A N 1
ATOM 2275 C CA . LEU A 1 283 ? -2.954 6.264 -22.097 1.00 89.00 283 LEU A CA 1
ATOM 2276 C C . LEU A 1 283 ? -2.149 7.437 -22.691 1.00 89.00 283 LEU A C 1
ATOM 2278 O O . LEU A 1 283 ? -1.783 8.343 -21.955 1.00 89.00 283 LEU A O 1
ATOM 2282 N N . ASP A 1 284 ? -1.909 7.454 -24.006 1.00 69.81 284 ASP A N 1
ATOM 2283 C CA . ASP A 1 284 ? -1.166 8.522 -24.709 1.00 69.81 284 ASP A CA 1
ATOM 2284 C C . ASP A 1 284 ? -2.021 9.758 -25.062 1.00 69.81 284 ASP A C 1
ATOM 2286 O O . ASP A 1 284 ? -1.680 10.515 -25.974 1.00 69.81 284 ASP A O 1
ATOM 2290 N N . ARG A 1 285 ? -3.169 9.945 -24.403 1.00 51.25 285 ARG A N 1
ATOM 2291 C CA . ARG A 1 285 ? -4.109 11.043 -24.680 1.00 51.25 285 ARG A CA 1
ATOM 2292 C C . ARG A 1 285 ? -4.271 11.969 -23.492 1.00 51.25 285 ARG A C 1
ATOM 2294 O O . ARG A 1 285 ? -4.530 11.443 -22.390 1.00 51.25 285 ARG A O 1
#